Protein AF-E3I1S5-F1 (afdb_monomer)

Radius of gyration: 26.16 Å; Cα contacts (8 Å, |Δi|>4): 103; chains: 1; bounding box: 102×36×58 Å

Sequence (180 aa):
MFNPAKYVFLAGLIAGSSAAAAADLPPEILDSVMQSCRPDYHRLCSDVLPGDGRVGRCLLDNEAQLNPGCLKAIKFAYAIEVCMPDYRRFCNGVRPGGGQIVECLGERIESLNSECRRVVMANLPYSSPRRDYSYYNGYERYSREERFNGERYRDAPPPPPPPYDSDRDDGPDEDGDPIK

InterPro domains:
  IPR039728 Golgi apparatus protein 1 [PTHR11884] (81-121)

pLDDT: mean 71.61, std 19.81, range [38.41, 97.31]

Foldseek 3Di:
DDDPVPPPPDPPPPPPPPPPPQQCDPVVLVVQLCVQCVVVCVVFPVVFDDDPCRSLVSCVVVLVVGDPSNNVSSLVSQLCSQCVVVCVVFVPPQDPDPCRSLVRCVVCLVVGDPSNSVSSCVVPPPNDPDDDPPPPPPPVVPPPDDDDDDDDPPDDDDDDDDDDPPPDPQAADPVRHGDD

Nearest PDB structures (foldseek):
  4xvp-assembly3_F  TM=2.674E-01  e=2.629E+00  synthetic construct
  7q1f-assembly2_T  TM=2.718E-01  e=6.262E+00  synthetic construct
  1pc2-assembly1_A  TM=2.919E-01  e=9.389E+00  Homo sapiens

Solvent-accessible surface area (backbone atoms only — not comparable to full-atom values): 11947 Å² total; per-residue (Å²): 138,86,80,76,87,81,78,78,85,76,80,77,80,76,76,80,78,77,74,74,78,69,82,81,66,56,67,70,58,51,50,51,28,49,70,44,26,46,72,46,38,64,75,77,39,66,88,52,67,79,60,93,58,44,48,59,50,50,50,59,79,40,46,94,75,43,53,73,60,20,44,52,35,49,52,51,52,50,44,49,66,55,30,45,65,47,38,62,73,75,40,68,85,60,59,88,59,96,57,47,55,56,52,53,50,56,82,38,43,90,79,38,53,75,64,28,32,52,49,44,57,74,66,43,93,85,66,56,102,82,64,77,82,62,80,80,67,62,67,80,69,70,78,75,78,83,84,87,78,95,73,83,87,79,80,74,73,80,79,78,78,78,82,82,69,89,82,69,79,91,56,56,47,102,85,66,48,79,76,129

Secondary structure (DSSP, 8-state):
---GGGS-S-----------------HHHHHHHHHHHHHHHHHH-TTSPSSTTHHHHHHHHTGGGS-HHHHHHHHHHHHHHHHHHHHHHH-TTPPSSTTHHHHHHHTTGGGS-HHHHHHHHHH-TTS-TTS-GGGGTSSSSTTS---SS-----SPPPPPPPP--TT---SPPTTSPPP-

Organism: Rhodomicrobium vannielii (strain ATCC 17100 / DSM 162 / LMG 4299 / NCIMB 10020 / ATH 3.1.1) (NCBI:txid648757)

Mean predicted aligned error: 17.4 Å

Structure (mmCIF, N/CA/C/O backbone):
data_AF-E3I1S5-F1
#
_entry.id   AF-E3I1S5-F1
#
loop_
_atom_site.group_PDB
_atom_site.id
_atom_site.type_symbol
_atom_site.label_atom_id
_atom_site.label_alt_id
_atom_site.label_comp_id
_atom_site.label_asym_id
_atom_site.label_entity_id
_atom_site.label_seq_id
_atom_site.pdbx_PDB_ins_code
_atom_site.Cartn_x
_atom_site.Cartn_y
_atom_site.Cartn_z
_atom_site.occupancy
_atom_site.B_iso_or_equiv
_atom_site.auth_seq_id
_atom_site.auth_comp_id
_atom_site.auth_asym_id
_atom_site.auth_at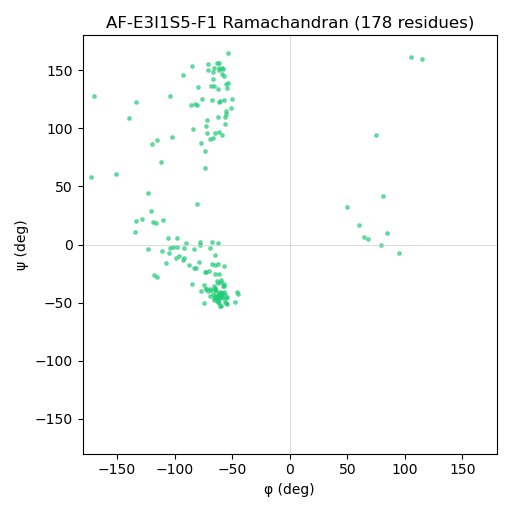om_id
_atom_site.pdbx_PDB_model_num
ATOM 1 N N . MET A 1 1 ? -67.698 -12.823 -5.591 1.00 47.22 1 MET A N 1
ATOM 2 C CA . MET A 1 1 ? -66.752 -13.944 -5.405 1.00 47.22 1 MET A CA 1
ATOM 3 C C . MET A 1 1 ? -65.494 -13.647 -6.217 1.00 47.22 1 MET A C 1
ATOM 5 O O . MET A 1 1 ? -65.481 -13.864 -7.419 1.00 47.22 1 MET A O 1
ATOM 9 N N . PHE A 1 2 ? -64.498 -13.038 -5.568 1.00 45.41 2 PHE A N 1
ATOM 10 C CA . PHE A 1 2 ? -63.153 -12.781 -6.098 1.00 45.41 2 PHE A CA 1
ATOM 11 C C . PHE A 1 2 ? -62.329 -14.070 -5.989 1.00 45.41 2 PHE A C 1
ATOM 13 O O . PHE A 1 2 ? -62.379 -14.714 -4.944 1.00 45.41 2 PHE A O 1
ATOM 20 N N . ASN A 1 3 ? -61.579 -14.448 -7.029 1.00 46.03 3 ASN A N 1
ATOM 21 C CA . ASN A 1 3 ? -60.713 -15.630 -6.999 1.00 46.03 3 ASN A CA 1
ATOM 22 C C . ASN A 1 3 ? -59.231 -15.202 -7.121 1.00 46.03 3 ASN A C 1
ATOM 24 O O . ASN A 1 3 ? -58.730 -15.055 -8.236 1.00 46.03 3 ASN A O 1
ATOM 28 N N . PRO A 1 4 ? -58.533 -14.933 -5.999 1.00 49.31 4 PRO A N 1
ATOM 29 C CA . PRO A 1 4 ? -57.193 -14.331 -5.993 1.00 49.31 4 PRO A CA 1
ATOM 30 C C . PRO A 1 4 ? -56.046 -15.307 -6.330 1.00 49.31 4 PRO A C 1
ATOM 32 O O . PRO A 1 4 ? -54.892 -14.899 -6.404 1.00 49.31 4 PRO A O 1
ATOM 35 N N . ALA A 1 5 ? -56.332 -16.587 -6.587 1.00 52.00 5 ALA A N 1
ATOM 36 C CA . ALA A 1 5 ? -55.317 -17.639 -6.725 1.00 52.00 5 ALA A CA 1
ATOM 37 C C . ALA A 1 5 ? -54.563 -17.680 -8.075 1.00 52.00 5 ALA A C 1
ATOM 39 O O . ALA A 1 5 ? -53.744 -18.571 -8.281 1.00 52.00 5 ALA A O 1
ATOM 40 N N . LYS A 1 6 ? -54.820 -16.753 -9.010 1.00 50.53 6 LYS A N 1
ATOM 41 C CA . LYS A 1 6 ? -54.174 -16.750 -10.342 1.00 50.53 6 LYS A CA 1
ATOM 42 C C . LYS A 1 6 ? -53.184 -15.606 -10.589 1.00 50.53 6 LYS A C 1
ATOM 44 O O . LYS A 1 6 ? -52.506 -15.632 -11.607 1.00 50.53 6 LYS A O 1
ATOM 49 N N . TYR A 1 7 ? -53.054 -14.648 -9.668 1.00 49.47 7 TYR A N 1
ATOM 50 C CA . TYR A 1 7 ? -52.220 -13.447 -9.862 1.00 49.47 7 TYR A CA 1
ATOM 51 C C . TYR A 1 7 ? -51.027 -13.331 -8.896 1.00 49.47 7 TYR A C 1
ATOM 53 O O . TYR A 1 7 ? -50.466 -12.252 -8.745 1.00 49.47 7 TYR A O 1
ATOM 61 N N . VAL A 1 8 ? -50.610 -14.428 -8.249 1.00 54.94 8 VAL A N 1
ATOM 62 C CA . VAL A 1 8 ? -49.530 -14.405 -7.233 1.00 54.94 8 VAL A CA 1
ATOM 63 C C . VAL A 1 8 ? -48.168 -14.893 -7.755 1.00 54.94 8 VAL A C 1
ATOM 65 O O . VAL A 1 8 ? -47.169 -14.790 -7.055 1.00 54.94 8 VAL A O 1
ATOM 68 N N . PHE A 1 9 ? -48.050 -15.332 -9.006 1.00 51.84 9 PHE A N 1
ATOM 69 C CA . PHE A 1 9 ? -46.756 -15.748 -9.555 1.00 51.84 9 PHE A CA 1
ATOM 70 C C . PHE A 1 9 ? -46.380 -14.902 -10.757 1.00 51.84 9 PHE A C 1
ATOM 72 O O . PHE A 1 9 ? -46.705 -15.252 -11.881 1.00 51.84 9 PHE A O 1
ATOM 79 N N . LEU A 1 10 ? -45.736 -13.769 -10.483 1.00 50.88 10 LEU A N 1
ATOM 80 C CA . LEU A 1 10 ? -44.570 -13.240 -11.202 1.00 50.88 10 LEU A CA 1
ATOM 81 C C . LEU A 1 10 ? -44.074 -12.014 -10.415 1.00 50.88 10 LEU A C 1
ATOM 83 O O . LEU A 1 10 ? -44.025 -10.888 -10.903 1.00 50.88 10 LEU A O 1
ATOM 87 N N . ALA A 1 11 ? -43.732 -12.246 -9.142 1.00 54.50 11 ALA A N 1
ATOM 88 C CA . ALA A 1 11 ? -42.814 -11.377 -8.423 1.00 54.50 11 ALA A CA 1
ATOM 89 C C . ALA A 1 11 ? -41.460 -11.509 -9.130 1.00 54.50 11 ALA A C 1
ATOM 91 O O . ALA A 1 11 ? -40.739 -12.489 -8.942 1.00 54.50 11 ALA A O 1
ATOM 92 N N . GLY A 1 12 ? -41.180 -10.571 -10.035 1.00 50.62 12 GLY A N 1
ATOM 93 C CA . GLY A 1 12 ? -39.883 -10.445 -10.674 1.00 50.62 12 GLY A CA 1
ATOM 94 C C . GLY A 1 12 ? -38.816 -10.306 -9.598 1.00 50.62 12 GLY A C 1
ATOM 95 O O . GLY A 1 12 ? -38.770 -9.309 -8.881 1.00 50.62 12 GLY A O 1
ATOM 96 N N . LEU A 1 13 ? -37.978 -11.334 -9.487 1.00 58.06 13 LEU A N 1
ATOM 97 C CA . LEU A 1 13 ? -36.688 -11.279 -8.822 1.00 58.06 13 LEU A CA 1
ATOM 98 C C . LEU A 1 13 ? -35.857 -10.207 -9.532 1.00 58.06 13 LEU A C 1
ATOM 100 O O . LEU A 1 13 ? -35.213 -10.484 -10.543 1.00 58.06 13 LEU A O 1
ATOM 104 N N . ILE A 1 14 ? -35.874 -8.977 -9.022 1.00 62.50 14 ILE A N 1
ATOM 105 C CA . ILE A 1 14 ? -34.794 -8.040 -9.315 1.00 62.50 14 ILE A CA 1
ATOM 106 C C . ILE A 1 14 ? -33.608 -8.583 -8.526 1.00 62.50 14 ILE A C 1
ATOM 108 O O . ILE A 1 14 ? -33.511 -8.404 -7.312 1.00 62.50 14 ILE A O 1
ATOM 112 N N . ALA A 1 15 ? -32.776 -9.360 -9.217 1.00 59.47 15 ALA A N 1
ATOM 113 C CA . ALA A 1 15 ? -31.493 -9.810 -8.718 1.00 59.47 15 ALA A CA 1
ATOM 114 C C . ALA A 1 15 ? -30.732 -8.580 -8.210 1.00 59.47 15 ALA A C 1
ATOM 116 O O . ALA A 1 15 ? -30.466 -7.645 -8.965 1.00 59.47 15 ALA A O 1
ATOM 117 N N . GLY A 1 16 ? -30.444 -8.561 -6.909 1.00 55.44 16 GLY A N 1
ATOM 118 C CA . GLY A 1 16 ? -29.572 -7.563 -6.321 1.00 55.44 16 GLY A CA 1
ATOM 119 C C . GLY A 1 16 ? -28.192 -7.700 -6.946 1.00 55.44 16 GLY A C 1
ATOM 120 O O . GLY A 1 16 ? -27.486 -8.672 -6.691 1.00 55.44 16 GLY A O 1
ATOM 121 N N . SER A 1 17 ? -27.809 -6.730 -7.770 1.00 54.91 17 SER A N 1
ATOM 122 C CA . SER A 1 17 ? -26.430 -6.556 -8.198 1.00 54.91 17 SER A CA 1
ATOM 123 C C . SER A 1 17 ? -25.637 -6.085 -6.984 1.00 54.91 17 SER A C 1
ATOM 125 O O . SER A 1 17 ? -25.554 -4.887 -6.716 1.00 54.91 17 SER A O 1
ATOM 127 N N . SER A 1 18 ? -25.062 -7.004 -6.210 1.00 51.28 18 SER A N 1
ATOM 128 C CA . SER A 1 18 ? -23.945 -6.638 -5.346 1.00 51.28 18 SER A CA 1
ATOM 129 C C . SER A 1 18 ? -22.786 -6.279 -6.269 1.00 51.28 18 SER A C 1
ATOM 131 O O . SER A 1 18 ? -22.044 -7.154 -6.713 1.00 51.28 18 SER A O 1
ATOM 133 N N . ALA A 1 19 ? -22.675 -4.994 -6.610 1.00 49.22 19 ALA A N 1
ATOM 134 C CA . ALA A 1 19 ? -21.432 -4.429 -7.094 1.00 49.22 19 ALA A CA 1
ATOM 135 C C . ALA A 1 19 ? -20.395 -4.719 -6.008 1.00 49.22 19 ALA A C 1
ATOM 137 O O . ALA A 1 19 ? -20.427 -4.124 -4.929 1.00 49.22 19 ALA A O 1
ATOM 138 N N . ALA A 1 20 ? -19.537 -5.709 -6.251 1.00 45.34 20 ALA A N 1
ATOM 139 C CA . ALA A 1 20 ? -18.314 -5.843 -5.490 1.00 45.34 20 ALA A CA 1
ATOM 140 C C . ALA A 1 20 ? -17.602 -4.497 -5.635 1.00 45.34 20 ALA A C 1
ATOM 142 O O . ALA A 1 20 ? -17.298 -4.080 -6.753 1.00 45.34 20 ALA A O 1
ATOM 143 N N . ALA A 1 21 ? -17.453 -3.775 -4.525 1.00 46.41 21 ALA A N 1
ATOM 144 C CA . ALA A 1 21 ? -16.689 -2.545 -4.502 1.00 46.41 21 ALA A CA 1
ATOM 145 C C . ALA A 1 21 ? -15.289 -2.889 -5.016 1.00 46.41 21 ALA A C 1
ATOM 147 O O . ALA A 1 21 ? -14.551 -3.624 -4.357 1.00 46.41 21 ALA A O 1
ATOM 148 N N . ALA A 1 22 ? -14.957 -2.417 -6.218 1.00 50.56 22 ALA A N 1
ATOM 149 C CA . ALA A 1 22 ? -13.574 -2.365 -6.639 1.00 50.56 22 ALA A CA 1
ATOM 150 C C . ALA A 1 22 ? -12.830 -1.560 -5.568 1.00 50.56 22 ALA A C 1
ATOM 152 O O . ALA A 1 22 ? -13.369 -0.590 -5.030 1.00 50.56 22 ALA A O 1
ATOM 153 N N . ALA A 1 23 ? -11.638 -2.007 -5.185 1.00 54.84 23 ALA A N 1
ATOM 154 C CA . ALA A 1 23 ? -10.806 -1.261 -4.261 1.00 54.84 23 ALA A CA 1
ATOM 155 C C . ALA A 1 23 ? -10.472 0.097 -4.901 1.00 54.84 23 ALA A C 1
ATOM 157 O O . ALA A 1 23 ? -9.576 0.194 -5.738 1.00 54.84 23 ALA A O 1
ATOM 158 N N . ASP A 1 24 ? -11.237 1.131 -4.551 1.00 61.75 24 ASP A N 1
ATOM 159 C CA . ASP A 1 24 ? -11.038 2.496 -5.030 1.00 61.75 24 ASP A CA 1
ATOM 160 C C . ASP A 1 24 ? -9.816 3.088 -4.326 1.00 61.75 24 ASP A C 1
ATOM 162 O O . ASP A 1 24 ? -9.911 3.802 -3.323 1.00 61.75 24 ASP A O 1
ATOM 166 N N . LEU A 1 25 ? -8.636 2.740 -4.832 1.00 67.31 25 LEU A N 1
ATOM 167 C CA . LEU A 1 25 ? -7.419 3.454 -4.495 1.00 67.31 25 LEU A CA 1
ATOM 168 C C . LEU A 1 25 ? -7.572 4.905 -4.993 1.00 67.31 25 LEU A C 1
ATOM 170 O O . LEU A 1 25 ? -7.995 5.100 -6.137 1.00 67.31 25 LEU A O 1
ATOM 174 N N . PRO A 1 26 ? -7.237 5.929 -4.184 1.00 76.94 26 PRO A N 1
ATOM 175 C CA . PRO A 1 26 ? -7.297 7.311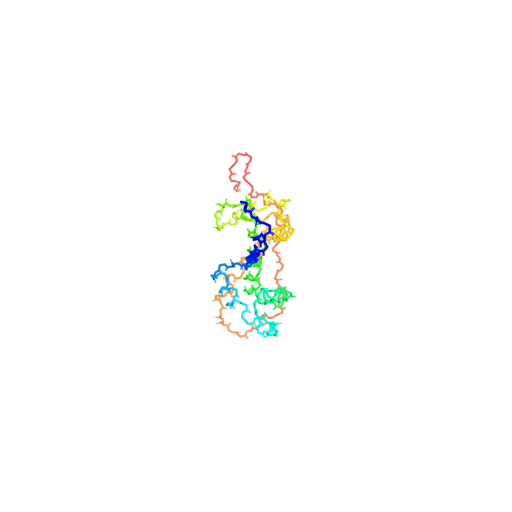 -4.641 1.00 76.94 26 PRO A CA 1
ATOM 176 C C . PRO A 1 26 ? -6.490 7.494 -5.939 1.00 76.94 26 PRO A C 1
ATOM 178 O O . PRO A 1 26 ? -5.385 6.947 -6.037 1.00 76.94 26 PRO A O 1
ATOM 181 N N . PRO A 1 27 ? -6.994 8.266 -6.920 1.00 80.62 27 PRO A N 1
ATOM 182 C CA . PRO A 1 27 ? -6.360 8.400 -8.235 1.00 80.62 27 PRO A CA 1
ATOM 183 C C . PRO A 1 27 ? -4.913 8.900 -8.138 1.00 80.62 27 PRO A C 1
ATOM 185 O O . PRO A 1 27 ? -4.041 8.431 -8.859 1.00 80.62 27 PRO A O 1
ATOM 188 N N . GLU A 1 28 ? -4.629 9.763 -7.165 1.00 79.88 28 GLU A N 1
ATOM 189 C CA . GLU A 1 28 ? -3.290 10.285 -6.866 1.00 79.88 28 GLU A CA 1
ATOM 190 C C . GLU A 1 28 ? -2.283 9.175 -6.518 1.00 79.88 28 GLU A C 1
ATOM 192 O O . GLU A 1 28 ? -1.133 9.192 -6.961 1.00 79.88 28 GLU A O 1
ATOM 197 N N . ILE A 1 29 ? -2.718 8.185 -5.733 1.00 81.88 29 ILE A N 1
ATOM 198 C CA . ILE A 1 29 ? -1.890 7.035 -5.360 1.00 81.88 29 ILE A CA 1
ATOM 199 C C . ILE A 1 29 ? -1.661 6.168 -6.597 1.00 81.88 29 ILE A C 1
ATOM 201 O O . ILE A 1 29 ? -0.536 5.738 -6.847 1.00 81.88 29 ILE A O 1
ATOM 205 N N . LEU A 1 30 ? -2.720 5.921 -7.376 1.00 85.31 30 LEU A N 1
ATOM 206 C CA . LEU A 1 30 ? -2.645 5.103 -8.583 1.00 85.31 30 LEU A CA 1
ATOM 207 C C . LEU A 1 30 ? -1.657 5.699 -9.593 1.00 85.31 30 LEU A C 1
ATOM 209 O O . LEU A 1 30 ? -0.805 4.979 -10.111 1.00 85.31 30 LEU A O 1
ATOM 213 N N . ASP A 1 31 ? -1.709 7.011 -9.813 1.00 85.19 31 ASP A N 1
ATOM 214 C CA . ASP A 1 31 ? -0.779 7.714 -10.694 1.00 85.19 31 ASP A CA 1
ATOM 215 C C . ASP A 1 31 ? 0.666 7.599 -10.198 1.00 85.19 31 ASP A C 1
ATOM 217 O O . ASP A 1 31 ? 1.570 7.300 -10.983 1.00 85.19 31 ASP A O 1
ATOM 221 N N . SER A 1 32 ? 0.891 7.768 -8.891 1.00 84.38 32 SER A N 1
ATOM 222 C CA . SER A 1 32 ? 2.216 7.612 -8.281 1.00 84.38 32 SER A CA 1
ATOM 223 C C . SER A 1 32 ? 2.775 6.194 -8.463 1.00 84.38 32 SER A C 1
ATOM 225 O O . SER A 1 32 ? 3.944 6.029 -8.836 1.00 84.38 32 SER A O 1
ATOM 227 N N . VAL A 1 33 ? 1.939 5.167 -8.274 1.00 89.69 33 VAL A N 1
ATOM 228 C CA . VAL A 1 33 ? 2.303 3.764 -8.522 1.00 89.69 33 VAL A CA 1
ATOM 229 C C . VAL A 1 33 ? 2.661 3.564 -9.987 1.00 89.69 33 VAL A C 1
ATOM 231 O O . VAL A 1 33 ? 3.734 3.042 -10.282 1.00 89.69 33 VAL A O 1
ATOM 234 N N . MET A 1 34 ? 1.814 4.013 -10.913 1.00 88.62 34 MET A N 1
ATOM 235 C CA . MET A 1 34 ? 2.038 3.823 -12.346 1.00 88.62 34 MET A CA 1
ATOM 236 C C . MET A 1 34 ? 3.325 4.503 -12.819 1.00 88.62 34 MET A C 1
ATOM 238 O O . MET A 1 34 ? 4.117 3.886 -13.530 1.00 88.62 34 MET A O 1
ATOM 242 N N . GLN A 1 35 ? 3.581 5.740 -12.390 1.00 90.00 35 GLN A N 1
ATOM 243 C CA . GLN A 1 35 ? 4.808 6.467 -12.728 1.00 90.00 35 GLN A CA 1
ATOM 244 C C . GLN A 1 35 ? 6.059 5.751 -12.206 1.00 90.00 35 GLN A C 1
ATOM 246 O O . GLN A 1 35 ? 7.035 5.600 -12.942 1.00 90.00 35 GLN A O 1
ATOM 251 N N . SER A 1 36 ? 6.015 5.263 -10.965 1.00 91.75 36 SER A N 1
ATOM 252 C CA . SER A 1 36 ? 7.160 4.609 -10.321 1.00 91.75 36 SER A CA 1
ATOM 253 C C . SER A 1 36 ? 7.415 3.197 -10.861 1.00 91.75 36 SER A C 1
ATOM 255 O O . SER A 1 36 ? 8.565 2.769 -10.977 1.00 91.75 36 SER A O 1
ATOM 257 N N . CYS A 1 37 ? 6.347 2.471 -11.204 1.00 94.31 37 CYS A N 1
ATOM 258 C CA . CYS A 1 37 ? 6.398 1.052 -11.552 1.00 94.31 37 CYS A CA 1
ATOM 259 C C . CYS A 1 37 ? 6.413 0.751 -13.044 1.00 94.31 37 CYS A C 1
ATOM 261 O O . CYS A 1 37 ? 6.708 -0.381 -13.416 1.00 94.31 37 CYS A O 1
ATOM 263 N N . ARG A 1 38 ? 6.154 1.728 -13.918 1.00 95.31 38 ARG A N 1
ATOM 264 C CA . ARG A 1 38 ? 6.162 1.522 -15.372 1.00 95.31 38 ARG A CA 1
ATOM 265 C C . ARG A 1 38 ? 7.392 0.769 -15.916 1.00 95.31 38 ARG A C 1
ATOM 267 O O . ARG A 1 38 ? 7.180 -0.174 -16.681 1.00 95.31 38 ARG A O 1
ATOM 274 N N . PRO A 1 39 ? 8.653 1.120 -15.583 1.00 94.38 39 PRO A N 1
ATOM 275 C CA . PRO A 1 39 ? 9.805 0.390 -16.122 1.00 94.38 39 PRO A CA 1
ATOM 276 C C . PRO A 1 39 ? 9.858 -1.066 -15.640 1.00 94.38 39 PRO A C 1
ATOM 278 O O . PRO A 1 39 ? 10.184 -1.959 -16.421 1.00 94.38 39 PRO A O 1
ATOM 281 N N . ASP A 1 40 ? 9.491 -1.321 -14.383 1.00 95.94 40 ASP A N 1
ATOM 282 C CA . ASP A 1 40 ? 9.472 -2.674 -13.824 1.00 95.94 40 ASP A CA 1
ATOM 283 C C . ASP A 1 40 ? 8.321 -3.507 -14.378 1.00 95.94 40 ASP A C 1
ATOM 285 O O . ASP A 1 40 ? 8.525 -4.670 -14.710 1.00 95.94 40 ASP A O 1
ATOM 289 N N . TYR A 1 41 ? 7.150 -2.902 -14.582 1.00 96.25 41 TYR A N 1
ATOM 290 C CA . TYR A 1 41 ? 6.025 -3.535 -15.261 1.00 96.25 41 TYR A CA 1
ATOM 291 C C . TYR A 1 41 ? 6.433 -4.056 -16.642 1.00 96.25 41 TYR A C 1
ATOM 293 O O . TYR A 1 41 ? 6.223 -5.228 -16.937 1.00 96.25 41 TYR A O 1
ATOM 301 N N . HIS A 1 42 ? 7.067 -3.219 -17.469 1.00 96.38 42 HIS A N 1
ATOM 302 C CA . HIS A 1 42 ? 7.485 -3.631 -18.810 1.00 96.38 42 HIS A CA 1
ATOM 303 C C . HIS A 1 42 ? 8.523 -4.759 -18.803 1.00 96.38 42 HIS A C 1
ATOM 305 O O . HIS A 1 42 ? 8.551 -5.553 -19.736 1.00 96.38 42 HIS A O 1
ATOM 311 N N . ARG A 1 43 ? 9.379 -4.826 -17.778 1.00 97.19 43 ARG A N 1
ATOM 312 C CA . ARG A 1 43 ? 10.443 -5.833 -17.679 1.00 97.19 43 ARG A CA 1
ATOM 313 C C . ARG A 1 43 ? 9.972 -7.154 -17.069 1.00 97.19 43 ARG A C 1
ATOM 315 O O . ARG A 1 43 ? 10.517 -8.193 -17.421 1.00 97.19 43 ARG A O 1
ATOM 322 N N . LEU A 1 44 ? 9.030 -7.105 -16.127 1.00 96.44 44 LEU A N 1
ATOM 323 C CA . LEU A 1 44 ? 8.672 -8.242 -15.270 1.00 96.44 44 LEU A CA 1
ATOM 324 C C . LEU A 1 44 ? 7.244 -8.751 -15.486 1.00 96.44 44 LEU A C 1
ATOM 326 O O . LEU A 1 44 ? 6.977 -9.922 -15.245 1.00 96.44 44 LEU A O 1
ATOM 330 N N . CYS A 1 45 ? 6.324 -7.882 -15.908 1.00 97.31 45 CYS A N 1
ATOM 331 C CA . CYS A 1 45 ? 4.882 -8.133 -15.865 1.00 97.31 45 CYS A CA 1
ATOM 332 C C . CYS A 1 45 ? 4.158 -7.761 -17.171 1.00 97.31 45 CYS A C 1
ATOM 334 O O . CYS A 1 45 ? 2.945 -7.564 -17.152 1.00 97.31 45 CYS A O 1
ATOM 336 N N . SER A 1 46 ? 4.863 -7.656 -18.303 1.00 96.75 46 SER A N 1
ATOM 337 C CA . SER A 1 46 ? 4.293 -7.196 -19.582 1.00 96.75 46 SER A CA 1
ATOM 338 C C . SER A 1 46 ? 3.167 -8.078 -20.123 1.00 96.75 46 SER A C 1
ATOM 340 O O . SER A 1 46 ? 2.312 -7.586 -20.855 1.00 96.75 46 SER A O 1
ATOM 342 N N . ASP A 1 47 ? 3.162 -9.357 -19.748 1.00 96.75 47 ASP A N 1
ATOM 343 C CA . ASP A 1 47 ? 2.172 -10.343 -20.194 1.00 96.75 47 ASP A CA 1
ATOM 344 C C . ASP A 1 47 ? 0.946 -10.412 -19.265 1.00 96.75 47 ASP A C 1
ATOM 346 O O . ASP A 1 47 ? 0.024 -11.202 -19.479 1.00 96.75 47 ASP A O 1
ATOM 350 N N . VAL A 1 48 ? 0.912 -9.584 -18.215 1.00 96.31 48 VAL A N 1
ATOM 351 C CA . VAL A 1 48 ? -0.190 -9.548 -17.255 1.00 96.31 48 VAL A CA 1
ATOM 352 C C . VAL A 1 48 ? -1.293 -8.626 -17.757 1.00 96.31 48 VAL A C 1
ATOM 354 O O . VAL A 1 48 ? -1.110 -7.421 -17.908 1.00 96.31 48 VAL A O 1
ATOM 357 N N . LEU A 1 49 ? -2.486 -9.190 -17.942 1.00 92.62 49 LEU A N 1
ATOM 358 C CA . LEU A 1 49 ? -3.693 -8.436 -18.281 1.00 92.62 49 LEU A CA 1
AT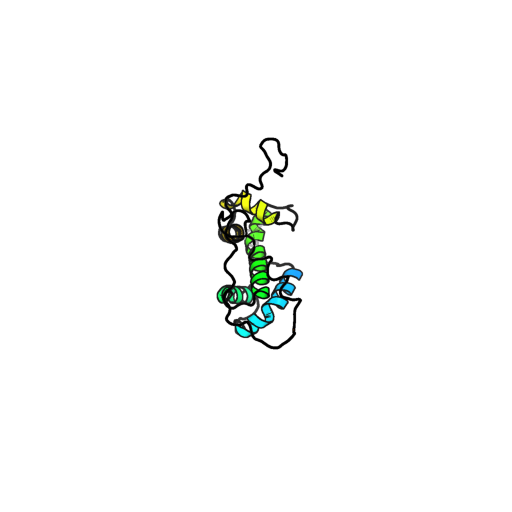OM 359 C C . LEU A 1 49 ? -4.025 -7.402 -17.182 1.00 92.62 49 LEU A C 1
ATOM 361 O O . LEU A 1 49 ? -4.240 -7.806 -16.034 1.00 92.62 49 LEU A O 1
ATOM 365 N N . PRO A 1 50 ? -4.139 -6.097 -17.503 1.00 87.88 50 PRO A N 1
ATOM 366 C CA . PRO A 1 50 ? -4.533 -5.059 -16.547 1.00 87.88 50 PRO A CA 1
ATOM 367 C C . PRO A 1 50 ? -5.932 -5.276 -15.960 1.00 87.88 50 PRO A C 1
ATOM 369 O O . PRO A 1 50 ? -6.771 -5.918 -16.590 1.00 87.88 50 PRO A O 1
ATOM 372 N N . GLY A 1 51 ? -6.191 -4.707 -14.779 1.00 86.00 51 GLY A N 1
ATOM 373 C CA . GLY A 1 51 ? -7.459 -4.836 -14.046 1.00 86.00 51 GLY A CA 1
ATOM 374 C C . GLY A 1 51 ? -7.374 -5.772 -12.836 1.00 86.00 51 GLY A C 1
ATOM 375 O O . GLY A 1 51 ? -6.439 -6.567 -12.721 1.00 86.00 51 GLY A O 1
ATOM 376 N N . ASP A 1 52 ? -8.335 -5.640 -11.918 1.00 85.19 52 ASP A N 1
ATOM 377 C CA . ASP A 1 52 ? -8.505 -6.473 -10.711 1.00 85.19 52 ASP A CA 1
ATOM 378 C C . ASP A 1 52 ? -7.234 -6.640 -9.858 1.00 85.19 52 ASP A C 1
ATOM 380 O O . ASP A 1 52 ? -6.977 -7.702 -9.298 1.00 85.19 52 ASP A O 1
ATOM 384 N N . GLY A 1 53 ? -6.366 -5.625 -9.831 1.00 87.31 53 GLY A N 1
ATOM 385 C CA . GLY A 1 53 ? -5.108 -5.673 -9.081 1.00 87.31 53 GLY A CA 1
ATOM 386 C C . GLY A 1 53 ? -4.060 -6.664 -9.611 1.00 87.31 53 GLY A C 1
ATOM 387 O O . GLY A 1 53 ? -2.990 -6.776 -9.015 1.00 87.31 53 GLY A O 1
ATOM 388 N N . ARG A 1 54 ? -4.288 -7.349 -10.745 1.00 92.69 54 ARG A N 1
ATOM 389 C CA . ARG A 1 54 ? -3.376 -8.388 -11.273 1.00 92.69 54 ARG A CA 1
ATOM 390 C C . ARG A 1 54 ? -1.953 -7.888 -11.493 1.00 92.69 54 ARG A C 1
ATOM 392 O O . ARG A 1 54 ? -0.990 -8.563 -11.140 1.00 92.69 54 ARG A O 1
ATOM 399 N N . VAL A 1 55 ? -1.823 -6.688 -12.053 1.00 93.56 55 VAL A N 1
ATOM 400 C CA . VAL A 1 55 ? -0.516 -6.059 -12.283 1.00 93.56 55 VAL A CA 1
ATOM 401 C C . VAL A 1 55 ? 0.181 -5.762 -10.958 1.00 93.56 55 VAL A C 1
ATOM 403 O O . VAL A 1 55 ? 1.358 -6.074 -10.808 1.00 93.56 55 VAL A O 1
ATOM 406 N N . GLY A 1 56 ? -0.549 -5.227 -9.975 1.00 92.38 56 GLY A N 1
ATOM 407 C CA . GLY A 1 56 ? -0.006 -4.979 -8.642 1.00 92.38 56 GLY A CA 1
ATOM 408 C C . GLY A 1 56 ? 0.463 -6.265 -7.965 1.00 92.38 56 GLY A C 1
ATOM 409 O O . GLY A 1 56 ? 1.558 -6.299 -7.413 1.00 92.38 56 GLY A O 1
ATOM 410 N N . ARG A 1 57 ? -0.302 -7.355 -8.103 1.00 92.94 57 ARG A N 1
ATOM 411 C CA . ARG A 1 57 ? 0.091 -8.679 -7.611 1.00 92.94 57 ARG A CA 1
ATOM 412 C C . ARG A 1 57 ? 1.374 -9.184 -8.268 1.00 92.94 57 ARG A C 1
ATOM 414 O O . ARG A 1 57 ? 2.279 -9.598 -7.555 1.00 92.94 57 ARG A O 1
ATOM 421 N N . CYS A 1 58 ? 1.481 -9.092 -9.593 1.00 96.81 58 CYS A N 1
ATOM 422 C CA . CYS A 1 58 ? 2.701 -9.484 -10.299 1.00 96.81 58 CYS A CA 1
ATOM 423 C C . CYS A 1 58 ? 3.925 -8.684 -9.833 1.00 96.81 58 CYS A C 1
ATOM 425 O O . CYS A 1 58 ? 4.995 -9.258 -9.625 1.00 96.81 58 CYS A O 1
ATOM 427 N N . LEU A 1 59 ? 3.770 -7.371 -9.636 1.00 95.94 59 LEU A N 1
ATOM 428 C CA . LEU A 1 59 ? 4.842 -6.525 -9.114 1.00 95.94 59 LEU A CA 1
ATOM 429 C C . LEU A 1 59 ? 5.242 -6.957 -7.695 1.00 95.94 59 LEU A C 1
ATOM 431 O O . LEU A 1 59 ? 6.433 -7.093 -7.427 1.00 95.94 59 LEU A O 1
ATOM 435 N N . LEU A 1 60 ? 4.272 -7.241 -6.817 1.00 91.56 60 LEU A N 1
ATOM 436 C CA . LEU A 1 60 ? 4.530 -7.726 -5.456 1.00 91.56 60 LEU A CA 1
ATOM 437 C C . LEU A 1 60 ? 5.221 -9.104 -5.436 1.00 91.56 60 LEU A C 1
ATOM 439 O O . LEU A 1 60 ? 6.161 -9.332 -4.678 1.00 91.56 60 LEU A O 1
ATOM 443 N N . ASP A 1 61 ? 4.831 -10.021 -6.320 1.00 94.69 61 ASP A N 1
ATOM 444 C CA . ASP A 1 61 ? 5.487 -11.330 -6.428 1.00 94.69 61 ASP A CA 1
ATOM 445 C C . ASP A 1 61 ? 6.941 -11.208 -6.956 1.00 94.69 61 ASP A C 1
ATOM 447 O O . ASP A 1 61 ? 7.753 -12.113 -6.764 1.00 94.69 61 ASP A O 1
ATOM 451 N N . ASN A 1 62 ? 7.304 -10.065 -7.558 1.00 94.25 62 ASN A N 1
ATOM 452 C CA . ASN A 1 62 ? 8.651 -9.746 -8.042 1.00 94.25 62 ASN A CA 1
ATOM 453 C C . ASN A 1 62 ? 9.366 -8.648 -7.225 1.00 94.25 62 ASN A C 1
ATOM 455 O O . ASN A 1 62 ? 10.325 -8.052 -7.720 1.00 94.25 62 ASN A O 1
ATOM 459 N N . GLU A 1 63 ? 8.957 -8.394 -5.975 1.00 90.44 63 GLU A N 1
ATOM 460 C CA . GLU A 1 63 ? 9.483 -7.317 -5.112 1.00 90.44 63 GLU A CA 1
ATOM 461 C C . GLU A 1 63 ? 11.012 -7.189 -5.099 1.00 90.44 63 GLU A C 1
ATOM 463 O O . GLU A 1 63 ? 11.541 -6.082 -5.170 1.00 90.44 63 GLU A O 1
ATOM 468 N N . ALA A 1 64 ? 11.727 -8.317 -5.035 1.00 91.50 64 ALA A N 1
ATOM 469 C CA . ALA A 1 64 ? 13.190 -8.356 -4.966 1.00 91.50 64 ALA A CA 1
ATOM 470 C C . ALA A 1 64 ? 13.884 -7.812 -6.227 1.00 91.50 64 ALA A C 1
ATOM 472 O O . ALA A 1 64 ? 15.073 -7.503 -6.196 1.00 91.50 64 ALA A O 1
ATOM 473 N N . GLN A 1 65 ? 13.153 -7.722 -7.337 1.00 90.25 65 GLN A N 1
ATOM 474 C CA . GLN A 1 65 ? 13.647 -7.227 -8.614 1.00 90.25 65 GLN A CA 1
ATOM 475 C C . GLN A 1 65 ? 13.153 -5.813 -8.922 1.00 90.25 65 GLN A C 1
ATOM 477 O O . GLN A 1 65 ? 13.595 -5.256 -9.923 1.00 90.25 65 GLN A O 1
ATOM 482 N N . LEU A 1 66 ? 12.239 -5.242 -8.132 1.00 88.44 66 LEU A N 1
ATOM 483 C CA . LEU A 1 66 ? 11.697 -3.909 -8.384 1.00 88.44 66 LEU A CA 1
ATOM 484 C C . LEU A 1 66 ? 12.738 -2.823 -8.115 1.00 88.44 66 LEU A C 1
ATOM 486 O O . LEU A 1 66 ? 13.584 -2.940 -7.225 1.00 88.44 66 LEU A O 1
ATOM 490 N N . ASN A 1 67 ? 12.629 -1.713 -8.839 1.00 89.94 67 ASN A N 1
ATOM 491 C CA . ASN A 1 67 ? 13.349 -0.507 -8.476 1.00 89.94 67 ASN A CA 1
ATOM 492 C C . ASN A 1 67 ? 12.827 0.037 -7.124 1.00 89.94 67 ASN A C 1
ATOM 494 O O . ASN A 1 67 ? 11.648 -0.154 -6.797 1.00 89.94 67 ASN A O 1
ATOM 498 N N . PRO A 1 68 ? 13.659 0.751 -6.338 1.00 85.75 68 PRO A N 1
ATOM 499 C CA . PRO A 1 68 ? 13.266 1.221 -5.007 1.00 85.75 68 PRO A CA 1
ATOM 500 C C . PRO A 1 68 ? 12.006 2.099 -4.992 1.00 85.75 68 PRO A C 1
ATOM 502 O O . PRO A 1 68 ? 11.197 2.005 -4.068 1.00 85.75 68 PRO A O 1
ATOM 505 N N . GLY A 1 69 ? 11.816 2.931 -6.020 1.00 84.88 69 GLY A N 1
ATOM 506 C CA . GLY A 1 69 ? 10.638 3.787 -6.157 1.00 84.88 69 GLY A CA 1
ATOM 507 C C . GLY A 1 69 ? 9.361 2.977 -6.368 1.00 84.88 69 GLY A C 1
ATOM 508 O O . GLY A 1 69 ? 8.378 3.184 -5.657 1.00 84.88 69 GLY A O 1
ATOM 509 N N . CYS A 1 70 ? 9.388 2.007 -7.285 1.00 91.50 70 CYS A N 1
ATOM 510 C CA . CYS A 1 70 ? 8.263 1.107 -7.511 1.00 91.50 70 CYS A CA 1
ATOM 511 C C . CYS A 1 70 ? 7.950 0.280 -6.265 1.00 91.50 70 CYS A C 1
ATOM 513 O O . CYS A 1 70 ? 6.794 0.222 -5.855 1.00 91.50 70 CYS A O 1
ATOM 515 N N . LEU A 1 71 ? 8.972 -0.297 -5.623 1.00 86.25 71 LEU A N 1
ATOM 516 C CA . LEU A 1 71 ? 8.810 -1.086 -4.404 1.00 86.25 71 LEU A CA 1
ATOM 517 C C . LEU A 1 71 ? 8.095 -0.287 -3.306 1.00 86.25 71 LEU A C 1
ATOM 519 O O . LEU A 1 71 ? 7.158 -0.786 -2.684 1.00 86.25 71 LEU A O 1
ATOM 523 N N . LYS A 1 72 ? 8.512 0.965 -3.089 1.00 86.12 72 LYS A N 1
ATOM 524 C CA . LYS A 1 72 ? 7.884 1.861 -2.112 1.00 86.12 72 LYS A CA 1
ATOM 525 C C . LYS A 1 72 ? 6.430 2.156 -2.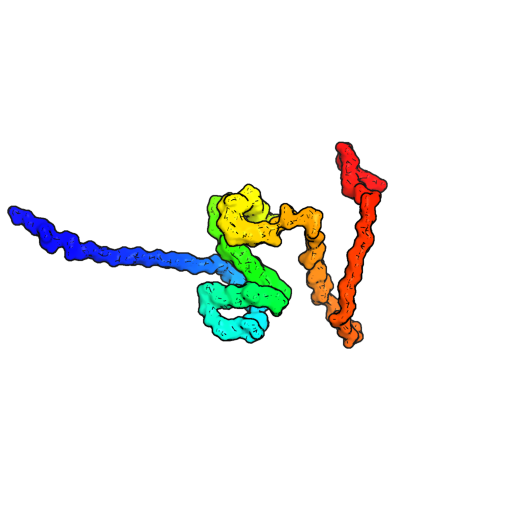482 1.00 86.12 72 LYS A C 1
ATOM 527 O O . LYS A 1 72 ? 5.550 2.019 -1.634 1.00 86.12 72 LYS A O 1
ATOM 532 N N . ALA A 1 73 ? 6.171 2.530 -3.735 1.00 87.31 73 ALA A N 1
ATOM 533 C CA . ALA A 1 73 ? 4.834 2.897 -4.191 1.00 87.31 73 ALA A CA 1
ATOM 534 C C . ALA A 1 73 ? 3.856 1.711 -4.135 1.00 87.31 73 ALA A C 1
ATOM 536 O O . ALA A 1 73 ? 2.751 1.852 -3.611 1.00 87.31 73 ALA A O 1
ATOM 537 N N . ILE A 1 74 ? 4.266 0.527 -4.607 1.00 90.94 74 ILE A N 1
ATOM 538 C CA . ILE A 1 74 ? 3.393 -0.652 -4.630 1.00 90.94 74 ILE A CA 1
ATOM 539 C C . ILE A 1 74 ? 3.099 -1.178 -3.224 1.00 90.94 74 ILE A C 1
ATOM 541 O O . ILE A 1 74 ? 1.957 -1.528 -2.935 1.00 90.94 74 ILE A O 1
ATOM 545 N N . LYS A 1 75 ? 4.083 -1.161 -2.312 1.00 88.50 75 LYS A N 1
ATOM 546 C CA . LYS A 1 75 ? 3.861 -1.539 -0.907 1.00 88.50 75 LYS A CA 1
ATOM 547 C C . LYS A 1 75 ? 2.916 -0.583 -0.199 1.00 88.50 75 LYS A C 1
ATOM 549 O O . LYS A 1 75 ? 2.086 -1.023 0.592 1.00 88.50 75 LYS A O 1
ATOM 554 N N . PHE A 1 76 ? 3.017 0.709 -0.497 1.00 86.00 76 PHE A N 1
ATOM 555 C CA . PHE A 1 76 ? 2.107 1.703 0.052 1.00 86.00 76 PHE A CA 1
ATOM 556 C C . PHE A 1 76 ? 0.673 1.512 -0.457 1.00 86.00 76 PHE A C 1
ATOM 558 O O . PHE A 1 76 ? -0.259 1.481 0.344 1.00 86.00 76 PHE A O 1
ATOM 565 N N . ALA A 1 77 ? 0.492 1.308 -1.764 1.00 88.38 77 ALA A N 1
ATOM 566 C CA . ALA A 1 77 ? -0.819 1.020 -2.341 1.00 88.38 77 ALA A CA 1
ATOM 567 C C . ALA A 1 77 ? -1.435 -0.266 -1.769 1.00 88.38 77 ALA A C 1
ATOM 569 O O . ALA A 1 77 ? -2.594 -0.255 -1.355 1.00 88.38 77 ALA A O 1
ATOM 570 N N . TYR A 1 78 ? -0.638 -1.333 -1.657 1.00 89.12 78 TYR A N 1
ATOM 571 C CA . TYR A 1 78 ? -1.051 -2.588 -1.028 1.00 89.12 78 TYR A CA 1
ATOM 572 C C . TYR A 1 78 ? -1.490 -2.383 0.426 1.00 89.12 78 TYR A C 1
ATOM 574 O O . TYR A 1 78 ? -2.522 -2.899 0.848 1.00 89.12 78 TYR A O 1
ATOM 582 N N . ALA A 1 79 ? -0.741 -1.588 1.195 1.00 88.19 79 ALA A N 1
ATOM 583 C CA . ALA A 1 79 ? -1.096 -1.282 2.573 1.00 88.19 79 ALA A CA 1
ATOM 584 C C . ALA A 1 79 ? -2.441 -0.554 2.676 1.00 88.19 79 ALA A C 1
ATOM 586 O O . ALA A 1 79 ? -3.250 -0.903 3.534 1.00 88.19 79 ALA A O 1
ATOM 587 N N . ILE A 1 80 ? -2.706 0.417 1.796 1.00 86.56 80 ILE A N 1
ATOM 588 C CA . ILE A 1 80 ? -3.999 1.112 1.752 1.00 86.56 80 ILE A CA 1
ATOM 589 C C . ILE A 1 80 ? -5.118 0.119 1.457 1.00 86.56 80 ILE A C 1
ATOM 591 O O . ILE A 1 80 ? -6.077 0.059 2.220 1.00 86.56 80 ILE A O 1
ATOM 595 N N . GLU A 1 81 ? -4.991 -0.674 0.395 1.00 87.25 81 GLU A N 1
ATOM 596 C CA . GLU A 1 81 ? -6.012 -1.642 -0.017 1.00 87.25 81 GLU A CA 1
ATOM 597 C C . GLU A 1 81 ? -6.372 -2.605 1.122 1.00 87.25 81 GLU A C 1
ATOM 599 O O . GLU A 1 81 ? -7.541 -2.767 1.478 1.00 87.25 81 GLU A O 1
ATOM 604 N N . VAL A 1 82 ? -5.351 -3.193 1.740 1.00 90.38 82 VAL A N 1
ATOM 605 C CA . VAL A 1 82 ? -5.511 -4.225 2.762 1.00 90.38 82 VAL A CA 1
ATOM 606 C C . VAL A 1 82 ? -6.015 -3.664 4.094 1.00 90.38 82 VAL A C 1
ATOM 608 O O . VAL A 1 82 ? -6.822 -4.306 4.774 1.00 90.38 82 VAL A O 1
ATOM 611 N N . CYS A 1 83 ? -5.545 -2.480 4.490 1.00 91.75 83 CYS A N 1
ATOM 612 C CA . CYS A 1 83 ? -5.878 -1.899 5.788 1.00 91.75 83 CYS A CA 1
ATOM 613 C C . CYS A 1 83 ? -7.085 -0.968 5.773 1.00 91.75 83 CYS A C 1
ATOM 615 O O . CYS A 1 83 ? -7.605 -0.656 6.844 1.00 91.75 83 CYS A O 1
ATOM 617 N N . MET A 1 84 ? -7.577 -0.531 4.611 1.00 90.81 84 MET A N 1
ATOM 618 C CA . MET A 1 84 ? -8.717 0.387 4.546 1.00 90.81 84 MET A CA 1
ATOM 619 C C . MET A 1 84 ? -9.984 -0.136 5.251 1.00 90.81 84 MET A C 1
ATOM 621 O O . MET A 1 84 ? -10.624 0.662 5.944 1.00 90.81 84 MET A O 1
ATOM 625 N N . PRO A 1 85 ? -10.363 -1.427 5.154 1.00 92.88 85 PRO A N 1
ATOM 626 C CA . PRO A 1 85 ? -11.514 -1.951 5.890 1.00 92.88 85 PRO A CA 1
ATOM 627 C C . PRO A 1 85 ? -11.355 -1.821 7.410 1.00 92.88 85 PRO A C 1
ATOM 629 O O . PRO A 1 85 ? -12.273 -1.362 8.094 1.00 92.88 85 PRO A O 1
ATOM 632 N N . ASP A 1 86 ? -10.176 -2.161 7.933 1.00 94.25 86 ASP A N 1
ATOM 633 C CA . ASP A 1 86 ? -9.892 -2.084 9.366 1.00 94.25 86 ASP A CA 1
ATOM 634 C C . ASP A 1 86 ? -9.771 -0.632 9.835 1.00 94.25 86 ASP A C 1
ATOM 636 O O . ASP A 1 86 ? -10.327 -0.267 10.869 1.00 94.25 86 ASP A O 1
ATOM 640 N N . TYR A 1 87 ? -9.141 0.232 9.038 1.00 92.75 87 TYR A N 1
ATOM 641 C CA . TYR A 1 87 ? -9.084 1.668 9.294 1.00 92.75 87 TYR A CA 1
ATOM 642 C C . TYR A 1 87 ? -10.489 2.266 9.430 1.00 92.75 87 TYR A C 1
ATOM 644 O O . TYR A 1 87 ? -10.777 2.933 10.422 1.00 92.75 87 TYR A O 1
ATOM 652 N N . ARG A 1 88 ? -11.398 1.983 8.486 1.00 93.19 88 ARG A N 1
ATOM 653 C CA . ARG A 1 88 ? -12.785 2.479 8.540 1.00 93.19 88 ARG A CA 1
ATOM 654 C C . ARG A 1 88 ? -13.540 1.962 9.762 1.00 93.19 88 ARG A C 1
ATOM 656 O O . ARG A 1 88 ? -14.396 2.668 10.288 1.00 93.19 88 ARG A O 1
ATOM 663 N N . ARG A 1 89 ? -13.240 0.740 10.206 1.00 94.88 89 ARG A N 1
ATOM 664 C CA . ARG A 1 89 ? -13.896 0.118 11.359 1.00 94.88 89 ARG A CA 1
ATOM 665 C C . ARG A 1 89 ? -13.391 0.663 12.692 1.00 94.88 89 ARG A C 1
ATOM 667 O O . ARG A 1 89 ? -14.183 0.823 13.616 1.00 94.88 89 ARG A O 1
ATOM 674 N N . PHE A 1 90 ? -12.091 0.905 12.801 1.00 94.62 90 PHE A N 1
ATOM 675 C CA . PHE A 1 90 ? -11.426 1.084 14.088 1.00 94.62 90 PHE A CA 1
ATOM 676 C C . PHE A 1 90 ? -10.784 2.458 14.297 1.00 94.62 90 PHE A C 1
ATOM 678 O O . PHE A 1 90 ? -10.633 2.891 15.437 1.00 94.62 90 PHE A O 1
ATOM 685 N N . CYS A 1 91 ? -10.412 3.129 13.211 1.00 93.62 91 CYS A N 1
ATOM 686 C CA . CYS A 1 91 ? -9.616 4.357 13.203 1.00 93.62 91 CYS A CA 1
ATOM 687 C C . CYS A 1 91 ? -10.279 5.472 12.382 1.00 93.62 91 CYS A C 1
ATOM 689 O O . CYS A 1 91 ? -9.611 6.399 11.921 1.00 93.62 91 CYS A O 1
ATOM 691 N N . ASN A 1 92 ? -11.600 5.394 12.186 1.00 91.94 92 ASN A N 1
ATOM 692 C CA . ASN A 1 92 ? -12.356 6.427 11.489 1.00 91.94 92 ASN A CA 1
ATOM 693 C C . ASN A 1 92 ? -12.161 7.784 12.188 1.00 91.94 92 ASN A C 1
ATOM 695 O O . ASN A 1 92 ? -12.397 7.907 13.388 1.00 91.94 92 ASN A O 1
ATOM 699 N N . GLY A 1 93 ? -11.714 8.791 11.437 1.00 86.06 93 GLY A N 1
ATOM 700 C CA . GLY A 1 93 ? -11.439 10.135 11.950 1.00 86.06 93 GLY A CA 1
ATOM 701 C C . GLY A 1 93 ? -9.984 10.391 12.348 1.00 86.06 93 GLY A C 1
ATOM 702 O O . GLY A 1 93 ? -9.630 11.544 12.597 1.00 86.06 93 GLY A O 1
ATOM 703 N N . VAL A 1 94 ? -9.118 9.372 12.343 1.00 89.06 94 VAL A N 1
ATOM 704 C CA . VAL A 1 94 ? -7.669 9.590 12.457 1.00 89.06 94 VAL A CA 1
ATOM 705 C C . VAL A 1 94 ? -7.185 10.294 11.196 1.00 89.06 94 VAL A C 1
ATOM 707 O O . VAL A 1 94 ? -7.422 9.820 10.080 1.00 89.06 94 VAL A O 1
ATOM 710 N N . ARG A 1 95 ? -6.527 11.444 11.371 1.00 81.75 95 ARG A N 1
ATOM 711 C CA . ARG A 1 95 ? -6.034 12.243 10.250 1.00 81.75 95 ARG A CA 1
ATOM 712 C C . ARG A 1 95 ? -4.889 11.502 9.544 1.00 81.75 95 ARG A C 1
ATOM 714 O O . ARG A 1 95 ? -4.018 10.946 10.210 1.00 81.75 95 ARG A O 1
ATOM 721 N N . PRO A 1 96 ? -4.871 11.479 8.203 1.00 74.81 96 PRO A N 1
ATOM 722 C CA . PRO A 1 96 ? -3.731 10.955 7.465 1.00 74.81 96 PRO A CA 1
ATOM 723 C C . PRO A 1 96 ? -2.497 11.848 7.663 1.00 74.81 96 PRO A C 1
ATOM 725 O O . PRO A 1 96 ? -2.606 13.073 7.697 1.00 74.81 96 PRO A O 1
ATOM 728 N N . GLY A 1 97 ? -1.321 11.221 7.759 1.00 70.31 97 GLY A N 1
ATOM 729 C CA . GLY A 1 97 ? -0.032 11.891 7.960 1.00 70.31 97 GLY A CA 1
ATOM 730 C C . GLY A 1 97 ? 0.626 11.559 9.303 1.00 70.31 97 GLY A C 1
ATOM 731 O O . GLY A 1 97 ? -0.020 11.073 10.228 1.00 70.31 97 GLY A O 1
ATOM 732 N N . GLY A 1 98 ? 1.944 11.763 9.391 1.00 70.69 98 GLY A N 1
ATOM 733 C CA . GLY A 1 98 ? 2.700 11.639 10.647 1.00 70.69 98 GLY A CA 1
ATOM 734 C C . GLY A 1 98 ? 2.669 10.264 11.330 1.00 70.69 98 GLY A C 1
ATOM 735 O O . GLY A 1 98 ? 2.975 10.182 12.508 1.00 70.69 98 GLY A O 1
ATOM 736 N N . GLY A 1 99 ? 2.270 9.194 10.633 1.00 77.44 99 GLY A N 1
ATOM 737 C CA . GLY A 1 99 ? 2.194 7.843 11.206 1.00 77.44 99 GLY A CA 1
ATOM 738 C C . GLY A 1 99 ? 0.957 7.551 12.068 1.00 77.44 99 GLY A C 1
ATOM 739 O O . GLY A 1 99 ? 0.785 6.410 12.484 1.00 77.44 99 GLY A O 1
ATOM 740 N N . GLN A 1 100 ? 0.047 8.513 12.256 1.00 83.06 100 GLN A N 1
ATOM 741 C CA . GLN A 1 100 ? -1.102 8.395 13.175 1.00 83.06 100 GLN A CA 1
ATOM 742 C C . GLN A 1 100 ? -2.029 7.211 12.856 1.00 83.06 100 GLN A C 1
ATOM 744 O O . GLN A 1 100 ? -2.574 6.559 13.743 1.00 83.06 100 GLN A O 1
ATOM 749 N N . ILE A 1 101 ? -2.205 6.907 11.567 1.00 85.81 101 ILE A N 1
ATOM 750 C CA . ILE A 1 101 ? -3.016 5.764 11.126 1.00 85.81 101 ILE A CA 1
ATOM 751 C C . ILE A 1 101 ? -2.366 4.440 11.541 1.00 85.81 101 ILE A C 1
ATOM 753 O O . ILE A 1 101 ? -3.058 3.533 11.995 1.00 85.81 101 ILE A O 1
ATOM 757 N N . VAL A 1 102 ? -1.044 4.330 11.393 1.00 84.69 102 VAL A N 1
ATOM 758 C CA . VAL A 1 102 ? -0.294 3.117 11.741 1.00 84.69 102 VAL A CA 1
ATOM 759 C C . VAL A 1 102 ? -0.291 2.915 13.253 1.00 84.69 102 VAL A C 1
ATOM 761 O O . VAL A 1 102 ? -0.475 1.790 13.703 1.00 84.69 102 VAL A O 1
ATOM 764 N N . GLU A 1 103 ? -0.168 3.992 14.027 1.00 83.88 103 GLU A N 1
ATOM 765 C CA . GLU A 1 103 ? -0.291 3.974 15.487 1.00 83.88 103 GLU A CA 1
ATOM 766 C C . GLU A 1 103 ? -1.670 3.470 15.936 1.00 83.88 103 GLU A C 1
ATOM 768 O O . GLU A 1 103 ? -1.754 2.468 16.645 1.00 83.88 103 GLU A O 1
ATOM 773 N N . CYS A 1 104 ? -2.755 4.066 15.427 1.00 90.56 104 CYS A N 1
ATOM 774 C CA . CYS A 1 104 ? -4.114 3.636 15.770 1.00 90.56 104 CYS A CA 1
ATOM 775 C C . CYS A 1 104 ? -4.393 2.171 15.392 1.00 90.56 104 CYS A C 1
ATOM 777 O O . CYS A 1 104 ? -5.020 1.429 16.153 1.00 90.56 104 CYS A O 1
ATOM 779 N N . LEU A 1 105 ? -3.937 1.731 14.214 1.00 91.00 105 LEU A N 1
ATOM 780 C CA . LEU A 1 105 ? -4.056 0.328 13.813 1.00 91.00 105 LEU A CA 1
ATOM 781 C C . LEU A 1 105 ? -3.197 -0.579 14.712 1.00 91.00 105 LEU A C 1
ATOM 783 O O . LEU A 1 105 ? -3.620 -1.684 15.050 1.00 91.00 105 LEU A O 1
ATOM 787 N N . GLY A 1 106 ? -2.026 -0.102 15.137 1.00 87.38 106 GLY A N 1
ATOM 788 C CA . GLY A 1 106 ? -1.105 -0.787 16.041 1.00 87.38 106 GLY A CA 1
ATOM 789 C C . GLY A 1 106 ? -1.720 -1.144 17.390 1.00 87.38 106 GLY A C 1
ATOM 790 O O . GLY A 1 106 ? -1.628 -2.292 17.821 1.00 87.38 106 GLY A O 1
ATOM 791 N N . GLU A 1 107 ? -2.430 -0.203 18.013 1.00 88.19 107 GLU A N 1
ATOM 792 C CA . GLU A 1 107 ? -3.139 -0.416 19.287 1.00 88.19 1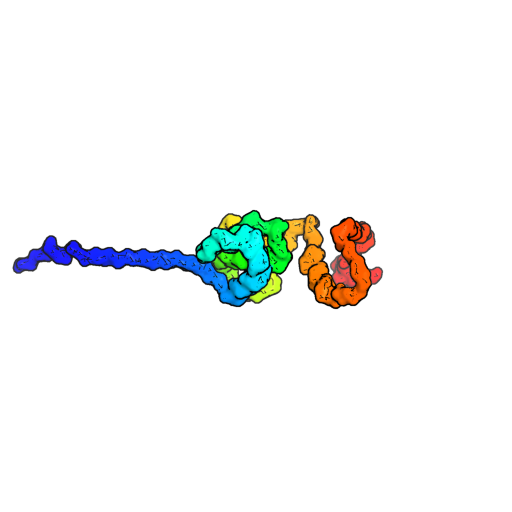07 GLU A CA 1
ATOM 793 C C . GLU A 1 107 ? -4.248 -1.477 19.197 1.00 88.19 107 GLU A C 1
ATOM 795 O O . GLU A 1 107 ? -4.728 -1.991 20.207 1.00 88.19 107 GLU A O 1
ATOM 800 N N . ARG A 1 108 ? -4.676 -1.813 17.978 1.00 92.06 108 ARG A N 1
ATOM 801 C CA . ARG A 1 108 ? -5.803 -2.710 17.703 1.00 92.06 108 ARG A CA 1
ATOM 802 C C . ARG A 1 108 ? -5.387 -3.947 16.923 1.00 92.06 108 ARG A C 1
ATOM 804 O O . ARG A 1 108 ? -6.249 -4.615 16.357 1.00 92.06 108 ARG A O 1
ATOM 811 N N . ILE A 1 109 ? -4.094 -4.271 16.926 1.00 86.56 109 ILE A N 1
ATOM 812 C CA . ILE A 1 109 ? -3.468 -5.361 16.164 1.00 86.56 109 ILE A CA 1
ATOM 813 C C . ILE A 1 109 ? -4.243 -6.682 16.231 1.00 86.56 109 ILE A C 1
ATOM 815 O O . ILE A 1 109 ? -4.391 -7.360 15.216 1.00 86.56 109 ILE A O 1
ATOM 819 N N . GLU A 1 110 ? -4.767 -7.051 17.399 1.00 88.75 110 GLU A N 1
ATOM 820 C CA . GLU A 1 110 ? -5.505 -8.306 17.592 1.00 88.75 110 GLU A CA 1
ATOM 821 C C . GLU A 1 110 ? -6.897 -8.297 16.946 1.00 88.75 110 GLU A C 1
ATOM 823 O O . GLU A 1 110 ? -7.431 -9.353 16.611 1.00 88.75 110 GLU A O 1
ATOM 828 N N . SER A 1 111 ? -7.468 -7.108 16.748 1.00 90.00 111 SER A N 1
ATOM 829 C CA . SER A 1 111 ? -8.782 -6.890 16.135 1.00 90.00 111 SER A CA 1
ATOM 830 C C . SER A 1 111 ? -8.718 -6.670 14.620 1.00 90.00 111 SER A C 1
ATOM 832 O O . SER A 1 111 ? -9.764 -6.685 13.969 1.00 90.00 111 SER A O 1
ATOM 834 N N . LEU A 1 112 ? -7.521 -6.460 14.060 1.00 91.50 112 LEU A N 1
ATOM 835 C CA . LEU A 1 112 ? -7.319 -6.303 12.621 1.00 91.50 112 LEU A CA 1
ATOM 836 C C . LEU A 1 112 ? -7.514 -7.631 11.885 1.00 91.50 112 LEU A C 1
ATOM 838 O O . LEU A 1 112 ? -7.292 -8.719 12.428 1.00 91.50 112 LEU A O 1
ATOM 842 N N . ASN A 1 113 ? -7.856 -7.545 10.603 1.00 93.62 113 ASN A N 1
ATOM 843 C CA . ASN A 1 113 ? -7.802 -8.698 9.724 1.00 93.62 113 ASN A CA 1
ATOM 844 C C . ASN A 1 113 ? -6.349 -9.198 9.578 1.00 93.62 113 ASN A C 1
ATOM 846 O O . ASN A 1 113 ? -5.382 -8.459 9.788 1.00 93.62 113 ASN A O 1
ATOM 850 N N . SER A 1 114 ? -6.174 -10.477 9.232 1.00 89.50 114 SER A N 1
ATOM 851 C CA . SER A 1 114 ? -4.847 -11.108 9.192 1.00 89.50 114 SER A CA 1
ATOM 852 C C . SER A 1 114 ? -3.880 -10.427 8.227 1.00 89.50 114 SER A C 1
ATOM 854 O O . SER A 1 114 ? -2.679 -10.405 8.488 1.00 89.50 114 SER A O 1
ATOM 856 N N . GLU A 1 115 ? -4.389 -9.878 7.129 1.00 86.69 115 GLU A N 1
ATOM 857 C CA . GLU A 1 115 ? -3.588 -9.220 6.102 1.00 86.69 115 GLU A CA 1
ATOM 858 C C . GLU A 1 115 ? -3.106 -7.851 6.575 1.00 86.69 115 GLU A C 1
ATOM 860 O O . GLU A 1 115 ? -1.903 -7.582 6.565 1.00 86.69 115 GLU A O 1
ATOM 865 N N . CYS A 1 116 ? -4.011 -7.017 7.086 1.00 90.25 116 CYS A N 1
ATOM 866 C CA . CYS A 1 116 ? -3.662 -5.706 7.609 1.00 90.25 116 CYS A CA 1
ATOM 867 C C . CYS A 1 116 ? -2.776 -5.830 8.839 1.00 90.25 116 CYS A C 1
ATOM 869 O O . CYS A 1 116 ? -1.786 -5.115 8.942 1.00 90.25 116 CYS A O 1
ATOM 871 N N . ARG A 1 117 ? -3.031 -6.805 9.717 1.00 88.81 117 ARG A N 1
ATOM 872 C CA . ARG A 1 117 ? -2.141 -7.109 10.840 1.00 88.81 117 ARG A CA 1
ATOM 873 C C . ARG A 1 117 ? -0.708 -7.364 10.380 1.00 88.81 117 ARG A C 1
ATOM 875 O O . ARG A 1 117 ? 0.214 -6.815 10.973 1.00 88.81 117 ARG A O 1
ATOM 882 N N . ARG A 1 118 ? -0.503 -8.154 9.319 1.00 86.38 118 ARG A N 1
ATOM 883 C CA . ARG A 1 118 ? 0.840 -8.407 8.767 1.00 86.38 118 ARG A CA 1
ATOM 884 C C . ARG A 1 118 ? 1.486 -7.134 8.233 1.00 86.38 118 ARG A C 1
ATOM 886 O O . ARG A 1 118 ? 2.653 -6.886 8.520 1.00 86.38 118 ARG A O 1
ATOM 893 N N . VAL A 1 119 ? 0.728 -6.325 7.494 1.00 86.94 119 VAL A N 1
ATOM 894 C CA . VAL A 1 119 ? 1.207 -5.042 6.962 1.00 86.94 119 VAL A CA 1
ATOM 895 C C . VAL A 1 119 ? 1.580 -4.088 8.096 1.00 86.94 119 VAL A C 1
ATOM 897 O O . VAL A 1 119 ? 2.683 -3.551 8.101 1.00 86.94 119 VAL A O 1
ATOM 900 N N . VAL A 1 120 ? 0.703 -3.904 9.079 1.00 86.31 120 VAL A N 1
ATOM 901 C CA . VAL A 1 120 ? 0.922 -3.022 10.230 1.00 86.31 120 VAL A CA 1
ATOM 902 C C . VAL A 1 120 ? 2.118 -3.511 11.045 1.00 86.31 120 VAL A C 1
ATOM 904 O O . VAL A 1 120 ? 3.022 -2.729 11.297 1.00 86.31 120 VAL A O 1
ATOM 907 N N . MET A 1 121 ? 2.227 -4.806 11.354 1.00 79.44 121 MET A N 1
ATOM 908 C CA . MET A 1 121 ? 3.397 -5.364 12.052 1.00 79.44 121 MET A CA 1
ATOM 909 C C . MET A 1 121 ? 4.716 -5.170 11.301 1.00 79.44 121 MET A C 1
ATOM 911 O O . MET A 1 121 ? 5.755 -5.056 11.944 1.00 79.44 121 MET A O 1
ATOM 915 N N . ALA A 1 122 ? 4.695 -5.129 9.969 1.00 77.44 122 ALA A N 1
ATOM 916 C CA . ALA A 1 122 ? 5.881 -4.853 9.163 1.00 77.44 122 ALA A CA 1
ATOM 917 C C . ALA A 1 122 ? 6.244 -3.355 9.094 1.00 77.44 122 ALA A C 1
ATOM 919 O O . ALA A 1 122 ? 7.348 -3.032 8.664 1.00 77.44 122 ALA A O 1
ATOM 920 N N . ASN A 1 123 ? 5.330 -2.456 9.485 1.00 72.50 123 ASN A N 1
ATOM 921 C CA . ASN A 1 123 ? 5.473 -0.999 9.355 1.00 72.50 123 ASN A CA 1
ATOM 922 C C . ASN A 1 123 ? 5.335 -0.228 10.682 1.00 72.50 123 ASN A C 1
ATOM 924 O O . ASN A 1 123 ? 5.495 0.991 10.690 1.00 72.50 123 ASN A O 1
ATOM 928 N N . LEU A 1 124 ? 5.024 -0.895 11.796 1.00 65.06 124 LEU A N 1
ATOM 929 C CA . LEU A 1 124 ? 4.983 -0.262 13.107 1.00 65.06 124 LEU A CA 1
ATOM 930 C C . LEU A 1 124 ? 6.395 0.186 13.501 1.00 65.06 124 LEU A C 1
ATOM 932 O O . LEU A 1 124 ? 7.338 -0.601 13.399 1.00 65.06 124 LEU A O 1
ATOM 936 N N . PRO A 1 125 ? 6.545 1.401 14.053 1.00 55.91 125 PRO A N 1
ATOM 937 C CA . PRO A 1 125 ? 7.820 1.852 14.604 1.00 55.91 125 PRO A CA 1
ATOM 938 C C . PRO A 1 125 ? 8.252 1.028 15.832 1.00 55.91 125 PRO A C 1
ATOM 940 O O . PRO A 1 125 ? 9.376 1.167 16.300 1.00 55.91 125 PRO A O 1
ATOM 943 N N . TYR A 1 126 ? 7.373 0.159 16.349 1.00 48.88 126 TYR A N 1
ATOM 944 C CA . TYR A 1 126 ? 7.542 -0.565 17.607 1.00 48.88 126 TYR A CA 1
ATOM 945 C C . TYR A 1 126 ? 7.533 -2.099 17.451 1.00 48.88 126 TYR A C 1
ATOM 947 O O . TYR A 1 126 ? 7.152 -2.834 18.356 1.00 48.88 126 TYR A O 1
ATOM 955 N N . SER A 1 12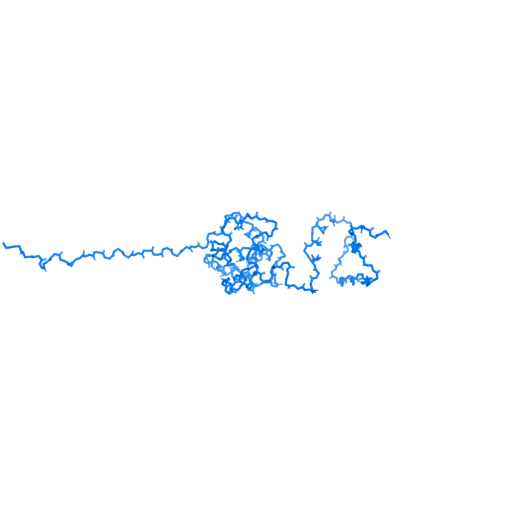7 ? 7.954 -2.618 16.297 1.00 50.66 127 SER A N 1
ATOM 956 C CA . SER A 1 127 ? 8.191 -4.058 16.104 1.00 50.66 127 SER A CA 1
ATOM 957 C C . SER A 1 127 ? 9.619 -4.364 15.643 1.00 50.66 127 SER A C 1
ATOM 959 O O . SER A 1 127 ? 9.829 -5.217 14.786 1.00 50.66 127 SER A O 1
ATOM 961 N N . SER A 1 128 ? 10.626 -3.727 16.260 1.00 42.56 128 SER A N 1
ATOM 962 C CA . SER A 1 128 ? 11.836 -4.442 16.710 1.00 42.56 128 SER A CA 1
ATOM 963 C C . SER A 1 128 ? 12.748 -3.573 17.597 1.00 42.56 128 SER A C 1
ATOM 965 O O . SER A 1 128 ? 13.222 -2.539 17.132 1.00 42.56 128 SER A O 1
ATOM 967 N N . PRO A 1 129 ? 13.149 -4.049 18.793 1.00 49.84 129 PRO A N 1
ATOM 968 C CA . PRO A 1 129 ? 14.288 -3.521 19.552 1.00 49.84 129 PRO A CA 1
ATOM 969 C C . PRO A 1 129 ? 15.658 -3.648 18.854 1.00 49.84 129 PRO A C 1
ATOM 971 O O . PRO A 1 129 ? 16.665 -3.293 19.456 1.00 49.84 129 PRO A O 1
ATOM 974 N N . ARG A 1 130 ? 15.752 -4.179 17.621 1.00 50.41 130 ARG A N 1
ATOM 975 C CA . ARG A 1 130 ? 17.004 -4.222 16.835 1.00 50.41 130 ARG A CA 1
ATOM 976 C C . ARG A 1 130 ? 16.786 -4.191 15.319 1.00 50.41 130 ARG A C 1
ATOM 978 O O . ARG A 1 130 ? 17.199 -5.117 14.622 1.00 50.41 130 ARG A O 1
ATOM 985 N N . ARG A 1 131 ? 16.172 -3.144 14.770 1.00 48.41 131 ARG A N 1
ATOM 986 C CA . ARG A 1 131 ? 16.477 -2.721 13.390 1.00 48.41 131 ARG A CA 1
ATOM 987 C C . ARG A 1 131 ? 16.520 -1.204 13.347 1.00 48.41 131 ARG A C 1
ATOM 989 O O . ARG A 1 131 ? 15.505 -0.544 13.512 1.00 48.41 131 ARG A O 1
ATOM 996 N N . ASP A 1 132 ? 17.735 -0.706 13.182 1.00 41.25 132 ASP A N 1
ATOM 997 C CA . ASP A 1 132 ? 18.077 0.700 13.056 1.00 41.25 132 ASP A CA 1
ATOM 998 C C . ASP A 1 132 ? 17.196 1.394 11.998 1.00 41.25 132 ASP A C 1
ATOM 1000 O O . ASP A 1 132 ? 17.103 0.965 10.844 1.00 41.25 132 ASP A O 1
ATOM 1004 N N . TYR A 1 133 ? 16.546 2.475 12.426 1.00 42.34 133 TYR A N 1
ATOM 1005 C CA . TYR A 1 133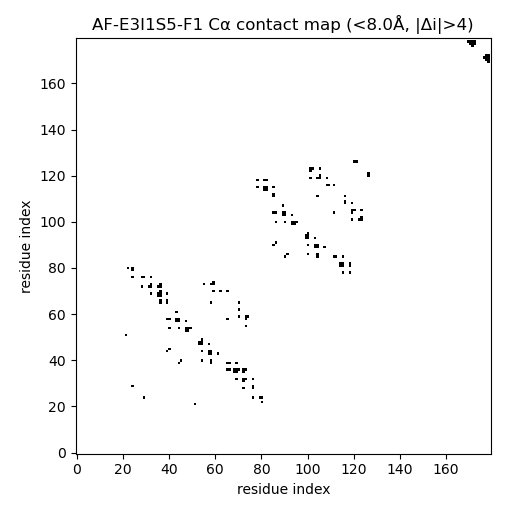 ? 15.644 3.340 11.663 1.00 42.34 133 TYR A CA 1
ATOM 1006 C C . TYR A 1 133 ? 16.381 4.146 10.559 1.00 42.34 133 TYR A C 1
ATOM 1008 O O . TYR A 1 133 ? 15.774 4.933 9.835 1.00 42.34 133 TYR A O 1
ATOM 1016 N N . SER A 1 134 ? 17.693 3.934 10.399 1.00 47.91 134 SER A N 1
ATOM 1017 C CA . SER A 1 134 ? 18.595 4.593 9.444 1.00 47.91 134 SER A CA 1
ATOM 1018 C C . SER A 1 134 ? 18.386 4.217 7.961 1.00 47.91 134 SER A C 1
ATOM 1020 O O . SER A 1 134 ? 18.689 5.009 7.065 1.00 47.91 134 SER A O 1
ATOM 1022 N N . TYR A 1 135 ? 17.793 3.058 7.646 1.00 40.38 135 TYR A N 1
ATOM 1023 C CA . TYR A 1 135 ? 17.730 2.561 6.256 1.00 40.38 135 TYR A CA 1
ATOM 1024 C C . TYR A 1 135 ? 16.893 3.433 5.289 1.00 40.38 135 TYR A C 1
ATOM 1026 O O . TYR A 1 135 ? 17.160 3.447 4.088 1.00 40.38 135 TYR A O 1
ATOM 1034 N N . TYR A 1 136 ? 15.919 4.209 5.785 1.00 39.06 136 TYR A N 1
ATOM 1035 C CA . TYR A 1 136 ? 15.044 5.050 4.948 1.00 39.06 136 TYR A CA 1
ATOM 1036 C C . TYR A 1 136 ? 15.454 6.533 4.844 1.00 39.06 136 TYR A C 1
ATOM 1038 O O . TYR A 1 136 ? 14.816 7.262 4.093 1.00 39.06 136 TYR A O 1
ATOM 1046 N N . ASN A 1 137 ? 16.515 6.995 5.514 1.00 46.72 137 ASN A N 1
ATOM 1047 C CA . ASN A 1 137 ? 16.980 8.392 5.392 1.00 46.72 137 ASN A CA 1
ATOM 1048 C C . ASN A 1 137 ? 18.248 8.554 4.524 1.00 46.72 137 ASN A C 1
ATOM 1050 O O . ASN A 1 137 ? 18.682 9.674 4.263 1.00 46.72 137 ASN A O 1
ATOM 1054 N N . GLY A 1 138 ? 18.842 7.461 4.026 1.00 41.94 138 GLY A N 1
ATOM 1055 C CA . GLY A 1 138 ? 20.081 7.508 3.231 1.00 41.94 138 GLY A CA 1
ATOM 1056 C C . GLY A 1 138 ? 19.919 7.853 1.741 1.00 41.94 138 GLY A C 1
ATOM 1057 O O . GLY A 1 138 ? 20.884 8.279 1.109 1.00 41.94 138 GLY A O 1
ATOM 1058 N N . TYR A 1 139 ? 18.728 7.695 1.153 1.00 38.41 139 TYR A N 1
ATOM 1059 C CA . TYR A 1 139 ? 18.540 7.855 -0.301 1.00 38.41 139 TYR A CA 1
ATOM 1060 C C . TYR A 1 139 ? 18.238 9.291 -0.751 1.00 38.41 139 TYR A C 1
ATOM 1062 O O . TYR A 1 139 ? 18.430 9.606 -1.925 1.00 38.41 139 TYR A O 1
ATOM 1070 N N . GLU A 1 140 ? 17.821 10.190 0.147 1.00 43.72 140 GLU A N 1
ATOM 1071 C CA . GLU A 1 140 ? 17.554 11.588 -0.229 1.00 43.72 140 GLU A CA 1
ATOM 1072 C C . GLU A 1 140 ? 18.843 12.388 -0.485 1.00 43.72 140 GLU A C 1
ATOM 1074 O O . GLU A 1 140 ? 18.833 13.332 -1.275 1.00 43.72 140 GLU A O 1
ATOM 1079 N N . ARG A 1 141 ? 19.991 11.977 0.081 1.00 43.72 141 ARG A N 1
ATOM 1080 C CA . ARG A 1 141 ? 21.288 12.630 -0.187 1.00 43.72 141 ARG A CA 1
ATOM 1081 C C . ARG A 1 141 ? 21.991 12.154 -1.460 1.00 43.72 141 ARG A C 1
ATOM 1083 O O . ARG A 1 141 ? 22.831 12.882 -1.976 1.00 43.72 141 ARG A O 1
ATOM 1090 N N . TYR A 1 142 ? 21.654 10.978 -1.989 1.00 41.09 142 TYR A N 1
ATOM 1091 C CA . TYR A 1 142 ? 22.418 10.357 -3.084 1.00 41.09 142 TYR A CA 1
ATOM 1092 C C . TYR A 1 142 ? 22.049 10.863 -4.491 1.00 41.09 142 TYR A C 1
ATOM 1094 O O . TYR A 1 142 ? 22.682 10.484 -5.470 1.00 41.09 142 TYR A O 1
ATOM 1102 N N . SER A 1 143 ? 21.041 11.734 -4.610 1.00 40.97 143 SER A N 1
ATOM 1103 C CA . SER A 1 143 ? 20.539 12.221 -5.908 1.00 40.97 143 SER A CA 1
ATOM 1104 C C . SER A 1 143 ? 21.092 13.593 -6.328 1.00 40.97 143 SER A C 1
ATOM 1106 O O . SER A 1 143 ? 20.625 14.143 -7.323 1.00 40.97 143 SER A O 1
ATOM 1108 N N . ARG A 1 144 ? 22.048 14.189 -5.590 1.00 45.94 144 ARG A N 1
ATOM 1109 C CA . ARG A 1 144 ? 22.556 15.548 -5.893 1.00 45.94 144 ARG A CA 1
ATOM 1110 C C . ARG A 1 144 ? 23.968 15.615 -6.480 1.00 45.94 144 ARG A C 1
ATOM 1112 O O . ARG A 1 144 ? 24.311 16.644 -7.050 1.00 45.94 144 ARG A O 1
ATOM 1119 N N . GLU A 1 145 ? 24.770 14.558 -6.402 1.00 40.81 145 GLU A N 1
ATOM 1120 C CA . GLU A 1 145 ? 26.165 14.598 -6.867 1.00 40.81 145 GLU A CA 1
ATOM 1121 C C . GLU A 1 145 ? 26.373 13.719 -8.102 1.00 40.81 145 GLU A C 1
ATOM 1123 O O . GLU A 1 145 ? 27.010 12.669 -8.074 1.00 40.81 145 GLU A O 1
ATOM 1128 N N . GLU A 1 146 ? 25.833 14.173 -9.233 1.00 46.56 146 GLU A N 1
ATOM 1129 C CA . GLU A 1 146 ? 26.273 13.688 -10.536 1.00 46.56 146 GLU A CA 1
ATOM 1130 C C . GLU A 1 146 ? 27.550 14.421 -10.988 1.00 46.56 146 GLU A C 1
ATOM 1132 O O . GLU A 1 146 ? 27.543 15.621 -11.248 1.00 46.56 146 GLU A O 1
ATOM 1137 N N . ARG A 1 147 ? 28.598 13.611 -11.202 1.00 48.88 147 ARG A N 1
ATOM 1138 C CA . ARG A 1 147 ? 29.709 13.776 -12.161 1.00 48.88 147 ARG A CA 1
ATOM 1139 C C . ARG A 1 147 ? 30.796 14.804 -11.833 1.00 48.88 147 ARG A C 1
ATOM 1141 O O . ARG A 1 147 ? 30.804 15.903 -12.369 1.00 48.88 147 ARG A O 1
ATOM 1148 N N . PHE A 1 148 ? 31.868 14.311 -11.215 1.00 38.69 148 PHE A N 1
ATOM 1149 C CA . PHE A 1 148 ? 33.210 14.516 -11.764 1.00 38.69 148 PHE A CA 1
ATOM 1150 C C . PHE A 1 148 ? 33.981 13.185 -11.752 1.00 38.69 148 PHE A C 1
ATOM 1152 O O . PHE A 1 148 ? 34.154 12.560 -10.715 1.00 38.69 148 PHE A O 1
ATOM 1159 N N . ASN A 1 149 ? 34.440 12.780 -12.939 1.00 42.44 149 ASN A N 1
ATOM 1160 C CA . ASN A 1 149 ? 35.491 11.785 -13.181 1.00 42.44 149 ASN A CA 1
ATOM 1161 C C . ASN A 1 149 ? 35.187 10.269 -13.129 1.00 42.44 149 ASN A C 1
ATOM 1163 O O . ASN A 1 149 ? 36.019 9.490 -12.691 1.00 42.44 149 ASN A O 1
ATOM 1167 N N . GLY A 1 150 ? 34.057 9.823 -13.691 1.00 51.59 150 GLY A N 1
ATOM 1168 C CA . GLY A 1 150 ? 34.027 8.591 -14.508 1.00 51.59 150 GLY A CA 1
ATOM 1169 C C . GLY A 1 150 ? 34.339 7.221 -13.878 1.00 51.59 150 GLY A C 1
ATOM 1170 O O . GLY A 1 150 ? 34.366 6.242 -14.624 1.00 51.59 150 GLY A O 1
ATOM 1171 N N . GLU A 1 151 ? 34.525 7.092 -12.566 1.00 41.88 151 GLU A N 1
ATOM 1172 C CA . GLU A 1 151 ? 34.873 5.811 -11.940 1.00 41.88 151 GLU A CA 1
ATOM 1173 C C . GLU A 1 151 ? 33.682 5.164 -11.222 1.00 41.88 151 GLU A C 1
ATOM 1175 O O . GLU A 1 151 ? 32.942 5.756 -10.438 1.00 41.88 151 GLU A O 1
ATOM 1180 N N . ARG A 1 152 ? 33.459 3.903 -11.578 1.00 51.59 152 ARG A N 1
ATOM 1181 C CA . ARG A 1 152 ? 32.302 3.082 -11.241 1.00 51.59 152 ARG A CA 1
ATOM 1182 C C . ARG A 1 152 ? 32.515 2.458 -9.855 1.00 51.59 152 ARG A C 1
ATOM 1184 O O . ARG A 1 152 ? 33.163 1.425 -9.751 1.00 51.59 152 ARG A O 1
ATOM 1191 N N . TYR A 1 153 ? 31.923 3.034 -8.809 1.00 52.03 153 TYR A N 1
ATOM 1192 C CA . TYR A 1 153 ? 31.844 2.433 -7.467 1.00 52.03 153 TYR A CA 1
ATOM 1193 C C . TYR A 1 153 ? 30.821 1.278 -7.470 1.00 52.03 153 TYR A C 1
ATOM 1195 O O . TYR A 1 153 ? 29.728 1.403 -6.927 1.00 52.03 153 TYR A O 1
ATOM 1203 N N . ARG A 1 154 ? 31.088 0.186 -8.202 1.00 50.84 154 ARG A N 1
ATOM 1204 C CA . ARG A 1 154 ? 30.140 -0.946 -8.283 1.00 50.84 154 ARG A CA 1
ATOM 1205 C C . ARG A 1 154 ? 30.417 -2.100 -7.333 1.00 50.84 154 ARG A C 1
ATOM 1207 O O . ARG A 1 154 ? 29.511 -2.900 -7.163 1.00 50.84 154 ARG A O 1
ATOM 1214 N N . ASP A 1 155 ? 31.560 -2.139 -6.652 1.00 55.41 155 ASP A N 1
ATOM 1215 C CA . ASP A 1 155 ? 31.925 -3.335 -5.875 1.00 55.41 155 ASP A CA 1
ATOM 1216 C C . ASP A 1 155 ? 32.454 -3.048 -4.462 1.00 55.41 155 ASP A C 1
ATOM 1218 O O . ASP A 1 155 ? 32.959 -3.948 -3.795 1.00 55.41 155 ASP A O 1
ATOM 1222 N N . ALA A 1 156 ? 32.339 -1.815 -3.964 1.00 45.81 156 ALA A N 1
ATOM 1223 C CA . ALA A 1 156 ? 32.699 -1.539 -2.578 1.00 45.81 156 ALA A CA 1
ATOM 1224 C C . ALA A 1 156 ? 31.543 -1.952 -1.644 1.00 45.81 156 ALA A C 1
ATOM 1226 O O . ALA A 1 156 ? 30.440 -1.410 -1.779 1.00 45.81 156 ALA A O 1
ATOM 1227 N N . PRO A 1 157 ? 31.758 -2.884 -0.697 1.00 50.88 157 PRO A N 1
ATOM 1228 C CA . PRO A 1 157 ? 30.786 -3.135 0.357 1.00 50.88 157 PRO A CA 1
ATOM 1229 C C . PRO A 1 157 ? 30.603 -1.859 1.195 1.00 50.88 157 PRO A C 1
ATOM 1231 O O . PRO A 1 157 ? 31.540 -1.063 1.313 1.00 50.88 157 PRO A O 1
ATOM 1234 N N . PRO A 1 158 ? 29.413 -1.637 1.776 1.00 51.41 158 PRO A N 1
ATOM 1235 C CA . PRO A 1 158 ? 29.197 -0.487 2.644 1.00 51.41 158 PRO A CA 1
ATOM 1236 C C . PRO A 1 158 ? 30.212 -0.502 3.802 1.00 51.41 158 PRO A C 1
ATOM 1238 O O . PRO A 1 158 ? 30.567 -1.585 4.281 1.00 51.41 158 PRO A O 1
ATOM 1241 N N . PRO A 1 159 ? 30.690 0.669 4.265 1.00 49.47 159 PRO A N 1
ATOM 1242 C CA . PRO A 1 159 ? 31.545 0.721 5.443 1.00 49.47 159 PRO A CA 1
ATOM 1243 C C . PRO A 1 159 ? 30.803 0.128 6.656 1.00 49.47 159 PRO A C 1
ATOM 124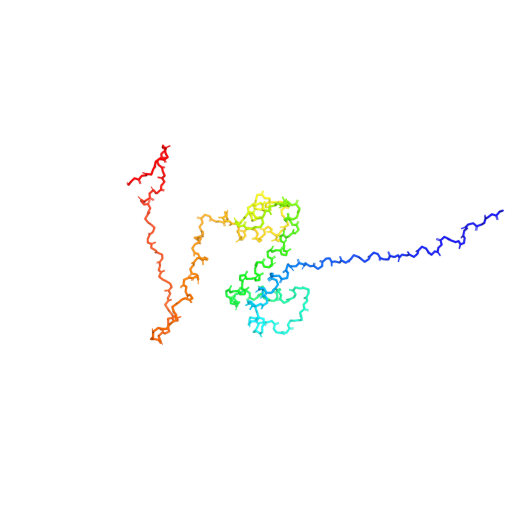5 O O . PRO A 1 159 ? 29.578 0.269 6.749 1.00 49.47 159 PRO A O 1
ATOM 1248 N N . PRO A 1 160 ? 31.511 -0.540 7.586 1.00 53.12 160 PRO A N 1
ATOM 1249 C CA . PRO A 1 160 ? 30.894 -1.015 8.818 1.00 53.12 160 PRO A CA 1
ATOM 1250 C C . PRO A 1 160 ? 30.352 0.174 9.633 1.00 53.12 160 PRO A C 1
ATOM 1252 O O . PRO A 1 160 ? 30.893 1.281 9.527 1.00 53.12 160 PRO A O 1
ATOM 1255 N N . PRO A 1 161 ? 29.298 -0.027 10.446 1.00 50.19 161 PRO A N 1
ATOM 1256 C CA . PRO A 1 161 ? 28.808 1.020 11.336 1.00 50.19 161 PRO A CA 1
ATOM 1257 C C . PRO A 1 161 ? 29.920 1.468 12.303 1.00 50.19 161 PRO A C 1
ATOM 1259 O O . PRO A 1 161 ? 30.807 0.666 12.619 1.00 50.19 161 PRO A O 1
ATOM 1262 N N . PRO A 1 162 ? 29.894 2.729 12.782 1.00 51.50 162 PRO A N 1
ATOM 1263 C CA . PRO A 1 162 ? 30.815 3.158 13.827 1.00 51.50 162 PRO A CA 1
ATOM 1264 C C . PRO A 1 162 ? 30.640 2.273 15.076 1.00 51.50 162 PRO A C 1
ATOM 1266 O O . PRO A 1 162 ? 29.543 1.747 15.299 1.00 51.50 162 PRO A O 1
ATOM 1269 N N . PRO A 1 163 ? 31.693 2.083 15.890 1.00 59.31 163 PRO A N 1
ATOM 1270 C CA . PRO A 1 163 ? 31.570 1.372 17.156 1.00 59.31 163 PRO A CA 1
ATOM 1271 C C . PRO A 1 163 ? 30.473 2.015 18.010 1.00 59.31 163 PRO A C 1
ATOM 1273 O O . PRO A 1 163 ? 30.402 3.238 18.113 1.00 59.31 163 PRO A O 1
ATOM 1276 N N . TYR A 1 164 ? 29.610 1.191 18.598 1.00 47.72 164 TYR A N 1
ATOM 1277 C CA . TYR A 1 164 ? 28.649 1.649 19.594 1.00 47.72 164 TYR A CA 1
ATOM 1278 C C . TYR A 1 164 ? 29.426 1.971 20.878 1.00 47.72 164 TYR A C 1
ATOM 1280 O O . TYR A 1 164 ? 29.907 1.046 21.533 1.00 47.72 164 TYR A O 1
ATOM 1288 N N . ASP A 1 165 ? 29.593 3.254 21.208 1.00 53.81 165 ASP A N 1
ATOM 1289 C CA . ASP A 1 165 ? 30.108 3.678 22.516 1.00 53.81 165 ASP A CA 1
ATOM 1290 C C . ASP A 1 165 ? 29.006 3.432 23.550 1.00 53.81 165 ASP A C 1
ATOM 1292 O O . ASP A 1 165 ? 28.039 4.184 23.640 1.00 53.81 165 ASP A O 1
ATOM 1296 N N . SER A 1 166 ? 29.135 2.355 24.323 1.00 53.47 166 SER A N 1
ATOM 1297 C CA . SER A 1 166 ? 28.208 2.010 25.409 1.00 53.47 166 SER A CA 1
ATOM 1298 C C . SER A 1 166 ? 28.280 2.952 26.613 1.00 53.47 166 SER A C 1
ATOM 1300 O O . SER A 1 166 ? 27.510 2.774 27.548 1.00 53.47 166 SER A O 1
ATOM 1302 N N . ASP A 1 167 ? 29.193 3.925 26.587 1.00 56.75 167 ASP A N 1
ATOM 1303 C CA . ASP A 1 167 ? 29.546 4.755 27.741 1.00 56.75 167 ASP A CA 1
ATOM 1304 C C . ASP A 1 167 ? 28.979 6.189 27.647 1.00 56.75 167 ASP A C 1
ATOM 1306 O O . ASP A 1 167 ? 29.284 7.030 28.491 1.00 56.75 167 ASP A O 1
ATOM 1310 N N . ARG A 1 168 ? 28.161 6.494 26.625 1.00 55.91 168 ARG A N 1
ATOM 1311 C CA . ARG A 1 168 ? 27.402 7.755 26.528 1.00 55.91 168 ARG A CA 1
ATOM 1312 C C . ARG A 1 168 ? 25.939 7.530 26.903 1.00 55.91 168 ARG A C 1
ATOM 1314 O O . ARG A 1 168 ? 25.111 7.198 26.058 1.00 55.91 168 ARG A O 1
ATOM 1321 N N . ASP A 1 169 ? 25.632 7.740 28.175 1.00 53.84 169 ASP A N 1
ATOM 1322 C CA . ASP A 1 169 ? 24.262 7.916 28.651 1.00 53.84 169 ASP A CA 1
ATOM 1323 C C . ASP A 1 169 ? 23.789 9.341 28.303 1.00 53.84 169 ASP A C 1
ATOM 1325 O O . ASP A 1 169 ? 23.922 10.263 29.099 1.00 53.84 169 ASP A O 1
ATOM 1329 N N . ASP A 1 170 ? 23.232 9.541 27.103 1.00 56.50 170 ASP A N 1
ATOM 1330 C CA . ASP A 1 170 ? 22.598 10.812 26.686 1.00 56.50 170 ASP A CA 1
ATOM 1331 C C . ASP A 1 170 ? 21.153 10.948 27.239 1.00 56.50 170 ASP A C 1
ATOM 1333 O O . ASP A 1 170 ? 20.243 11.451 26.572 1.00 56.50 170 ASP A O 1
ATOM 1337 N N . GLY A 1 171 ? 20.910 10.434 28.449 1.00 54.22 171 GLY A N 1
ATOM 1338 C CA . GLY A 1 171 ? 19.645 10.575 29.171 1.00 54.22 171 GLY A CA 1
ATOM 1339 C C . GLY A 1 171 ? 19.678 11.787 30.109 1.00 54.22 171 GLY A C 1
ATOM 1340 O O . GLY A 1 171 ? 20.739 12.089 30.651 1.00 54.22 171 GLY A O 1
ATOM 1341 N N . PRO A 1 172 ? 18.553 12.493 30.317 1.00 54.84 172 PRO A N 1
ATOM 1342 C CA . PRO A 1 172 ? 18.489 13.506 31.360 1.00 54.84 172 PRO A CA 1
ATOM 1343 C C . PRO A 1 172 ? 18.599 12.850 32.742 1.00 54.84 172 PRO A C 1
ATOM 1345 O O . PRO A 1 172 ? 18.144 11.718 32.934 1.00 54.84 172 PRO A O 1
ATOM 1348 N N . ASP A 1 173 ? 19.180 13.576 33.691 1.00 61.94 173 ASP A N 1
ATOM 1349 C CA . ASP A 1 173 ? 19.297 13.204 35.101 1.00 61.94 173 ASP A CA 1
ATOM 1350 C C . ASP A 1 173 ? 17.907 12.849 35.672 1.00 61.94 173 ASP A C 1
ATOM 1352 O O . ASP A 1 173 ? 16.876 13.228 35.110 1.00 61.94 173 ASP A O 1
ATOM 1356 N N . GLU A 1 174 ? 17.834 12.194 36.838 1.00 57.91 174 GLU A N 1
ATOM 1357 C CA . GLU A 1 174 ? 16.544 11.920 37.509 1.00 57.91 174 GLU A CA 1
ATOM 1358 C C . GLU A 1 174 ? 15.723 13.202 37.792 1.00 57.91 174 GLU A C 1
ATOM 1360 O O . GLU A 1 174 ? 14.504 13.135 37.957 1.00 57.91 174 GLU A O 1
ATOM 1365 N N . ASP A 1 175 ? 16.381 14.365 37.766 1.00 70.75 175 ASP A N 1
ATOM 1366 C CA . ASP A 1 175 ? 15.794 15.698 37.920 1.00 70.75 175 ASP A CA 1
ATOM 1367 C C . ASP A 1 175 ? 15.395 16.374 36.586 1.00 70.75 175 ASP A C 1
ATOM 1369 O O . ASP A 1 175 ? 14.789 17.448 36.589 1.00 70.75 175 ASP A O 1
ATOM 1373 N N . GLY A 1 176 ? 15.670 15.745 35.437 1.00 55.19 176 GLY A N 1
ATOM 1374 C CA . GLY A 1 176 ? 15.268 16.222 34.109 1.00 55.19 176 GLY A CA 1
ATOM 1375 C C . GLY A 1 176 ? 16.207 17.242 33.454 1.00 55.19 176 GLY A C 1
ATOM 1376 O O . GLY A 1 176 ? 15.843 17.809 32.420 1.00 55.19 176 GLY A O 1
ATOM 1377 N N . ASP A 1 177 ? 17.392 17.477 34.019 1.00 65.88 177 ASP A N 1
ATOM 1378 C CA . ASP A 1 177 ? 18.407 18.357 33.434 1.00 65.88 177 ASP A CA 1
ATOM 1379 C C . ASP A 1 177 ? 19.289 17.611 32.406 1.00 65.88 177 ASP A C 1
ATOM 1381 O O . ASP A 1 177 ? 19.416 16.390 32.472 1.00 65.88 177 ASP A O 1
ATOM 1385 N N . PRO A 1 178 ? 19.886 18.298 31.410 1.00 53.94 178 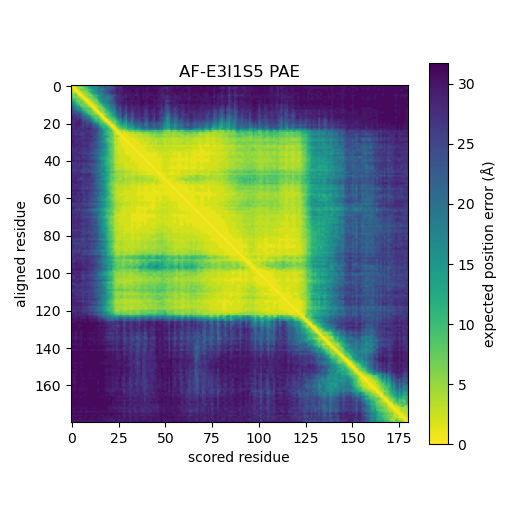PRO A N 1
ATOM 1386 C CA . PRO A 1 178 ? 20.844 17.677 30.497 1.00 53.94 178 PRO A CA 1
ATOM 1387 C C . PRO A 1 178 ? 22.212 17.488 31.173 1.00 53.94 178 PRO A C 1
ATOM 1389 O O . PRO A 1 178 ? 22.831 18.477 31.588 1.00 53.94 178 PRO A O 1
ATOM 1392 N N . ILE A 1 179 ? 22.729 16.255 31.187 1.00 59.09 179 ILE A N 1
ATOM 1393 C CA . ILE A 1 179 ? 24.113 15.960 31.588 1.00 59.09 179 ILE A CA 1
ATOM 1394 C C . ILE A 1 179 ? 25.068 16.685 30.622 1.00 59.09 179 ILE A C 1
ATOM 1396 O O . ILE A 1 179 ? 24.976 16.526 29.404 1.00 59.09 179 ILE A O 1
ATOM 1400 N N . LYS A 1 180 ? 25.951 17.537 31.159 1.00 59.62 180 LYS A N 1
ATOM 1401 C CA . LYS A 1 180 ? 26.946 18.304 30.383 1.00 59.62 180 LYS A CA 1
ATOM 1402 C C . LYS A 1 180 ? 28.142 17.472 29.943 1.00 59.62 180 LYS A C 1
ATOM 1404 O O . LYS A 1 180 ? 28.648 16.691 30.777 1.00 59.62 180 LYS A O 1
#